Protein AF-A0A7K8X698-F1 (afdb_monomer)

InterPro domains:
  IPR052251 Glycosyl Hydrolase and Zinc Finger Regulators [PTHR15507] (1-272)
  IPR057986 Zinc finger protein Rlf/292/654, TPR repeats [PF25580] (57-271)

Solvent-accessible surface area (backbone atoms only — not comparable to full-atom values): 15260 Å² total; per-residue (Å²): 110,70,52,61,52,26,51,75,69,67,38,45,73,63,21,47,56,55,36,53,57,40,50,72,31,87,92,46,44,78,47,58,67,44,55,43,50,45,54,52,46,37,67,76,38,69,94,37,56,70,59,46,52,55,51,52,76,73,47,55,66,70,61,46,52,51,38,29,54,52,36,38,74,72,67,39,48,71,60,20,37,53,50,37,49,64,61,41,53,57,28,32,54,73,43,48,70,79,64,42,58,61,41,53,51,52,39,53,55,41,46,40,71,75,45,76,49,60,66,60,52,51,54,48,52,52,57,54,56,71,54,37,66,38,78,75,54,52,55,54,51,39,52,50,38,34,72,73,57,40,77,67,18,51,43,54,41,50,50,51,45,48,54,57,69,70,46,92,49,82,90,37,50,66,61,53,33,51,46,35,54,51,49,34,67,67,39,76,78,38,65,69,58,36,45,54,27,30,48,43,34,23,74,60,66,60,41,67,68,37,44,52,50,34,56,54,56,60,66,50,78,90,72,81,88,55,72,92,69,49,76,51,61,67,67,58,53,62,65,36,50,64,61,59,58,72,66,47,96,64,73,62,92,82,48,55,58,68,57,52,51,52,54,51,44,64,69,38,49,94,72,99

pLDDT: mean 92.18, std 7.06, range [54.97, 98.75]

Organism: NCBI:txid91767

Nearest PDB structures (foldseek):
  2vq2-assembly1_A-2  TM=3.092E-01  e=7.101E-02  Neisseria meningitidis
  8bbg-assembly1_A  TM=3.523E-01  e=1.534E-01  Homo sapiens
  1hz4-assembly1_A  TM=2.508E-01  e=8.074E-02  Escherichia coli
  8rtc-assembly1_A  TM=2.726E-01  e=5.307E-01  Bacillus phage phi3T
  8rsu-assembly1_A  TM=2.379E-01  e=4.285E-01  Bacillus phage phi3T

Radius of gyration: 24.87 Å; Cα contacts (8 Å, |Δi|>4): 266; chains: 1; bounding box: 61×30×70 Å

Sequence (272 aa):
LRARYLIACERIPEAMALIKSCINHPDISKDLYFHQALFTCLYMSPLQDQLFQEHLLRTDCKSGIEIICNTEKEGKTTLALQLCESFLVPQLQNGDMYCIWDLIFIWSKLQLKSNPSKQVFVDQCYQLLRIATNVRVIFPFMKVIKDEVGEDGLQICVEICGCALQLDLREDPSMKSLIYKTIAHFLPNDLEILRICALSIFFLERTLESYYTVEHLYKCADEEYNECASSVQNRVRFELLPILKKGLFFDPEFWNFLMIKQNCLALLGDKA

Structure (mmCIF, N/CA/C/O backbone):
data_AF-A0A7K8X698-F1
#
_entry.id   AF-A0A7K8X698-F1
#
loop_
_atom_site.group_PDB
_atom_site.id
_atom_site.type_symbol
_atom_site.label_atom_id
_atom_site.label_alt_id
_atom_site.label_comp_id
_atom_site.label_asym_id
_atom_site.label_entity_id
_atom_site.label_seq_id
_atom_site.pdbx_PDB_ins_code
_atom_site.Cartn_x
_atom_site.Cartn_y
_atom_site.Cartn_z
_atom_site.occupancy
_atom_site.B_iso_or_equiv
_atom_site.auth_seq_id
_atom_site.auth_comp_id
_atom_site.auth_asym_id
_atom_site.auth_atom_id
_atom_site.pdbx_PDB_model_num
ATOM 1 N N . LEU A 1 1 ? 13.190 -4.778 -35.403 1.00 77.75 1 LEU A N 1
ATOM 2 C CA . LEU A 1 1 ? 14.529 -5.413 -35.553 1.00 77.75 1 LEU A CA 1
ATOM 3 C C . LEU A 1 1 ? 15.675 -4.397 -35.587 1.00 77.75 1 LEU A C 1
ATOM 5 O O . LEU A 1 1 ? 16.579 -4.518 -34.772 1.00 77.75 1 LEU A O 1
ATOM 9 N N . ARG A 1 2 ? 15.646 -3.375 -36.460 1.00 92.12 2 ARG A N 1
ATOM 10 C CA . ARG A 1 2 ? 16.749 -2.399 -36.568 1.00 92.12 2 ARG A CA 1
ATOM 11 C C . ARG A 1 2 ? 16.994 -1.567 -35.299 1.00 92.12 2 ARG A C 1
ATOM 13 O O . ARG A 1 2 ? 18.148 -1.416 -34.923 1.00 92.12 2 ARG A O 1
ATOM 20 N N . ALA A 1 3 ? 15.944 -1.092 -34.622 1.00 90.62 3 ALA A N 1
ATOM 21 C CA . ALA A 1 3 ? 16.078 -0.359 -33.356 1.00 90.62 3 ALA A CA 1
ATOM 22 C C . ALA A 1 3 ? 16.772 -1.204 -32.269 1.00 90.62 3 ALA A C 1
ATOM 24 O O . ALA A 1 3 ? 17.794 -0.796 -31.734 1.00 90.62 3 ALA A O 1
ATOM 25 N N . ARG A 1 4 ? 16.287 -2.434 -32.038 1.00 90.38 4 ARG A N 1
ATOM 26 C CA . ARG A 1 4 ? 16.925 -3.463 -31.187 1.00 90.38 4 ARG A CA 1
ATOM 27 C C . ARG A 1 4 ? 18.420 -3.632 -31.480 1.00 90.38 4 ARG A C 1
ATOM 29 O O . ARG A 1 4 ? 19.219 -3.598 -30.555 1.00 90.38 4 ARG A O 1
ATOM 36 N N . TYR A 1 5 ? 18.788 -3.784 -32.755 1.00 93.00 5 TYR A N 1
ATOM 37 C CA . TYR A 1 5 ? 20.189 -3.919 -33.164 1.00 93.00 5 TYR A CA 1
ATOM 38 C C . TYR A 1 5 ? 21.020 -2.680 -32.799 1.00 93.00 5 TYR A C 1
ATOM 40 O O . TYR A 1 5 ? 22.108 -2.815 -32.258 1.00 93.00 5 TYR A O 1
ATOM 48 N N . LEU A 1 6 ? 20.508 -1.474 -33.065 1.00 94.38 6 LEU A N 1
ATOM 49 C CA . LEU A 1 6 ? 21.223 -0.232 -32.753 1.00 94.38 6 LEU A CA 1
ATOM 50 C C . LEU A 1 6 ? 21.431 -0.051 -31.243 1.00 94.38 6 LEU A C 1
ATOM 52 O O . LEU A 1 6 ? 22.523 0.335 -30.841 1.00 94.38 6 LEU A O 1
ATOM 56 N N . ILE A 1 7 ? 20.429 -0.392 -30.424 1.00 92.00 7 ILE A N 1
ATOM 57 C CA . ILE A 1 7 ? 20.547 -0.388 -28.956 1.00 92.00 7 ILE A CA 1
ATOM 58 C C . ILE A 1 7 ? 21.614 -1.388 -28.501 1.00 92.00 7 ILE A C 1
ATOM 60 O O . ILE A 1 7 ? 22.474 -1.034 -27.706 1.00 92.00 7 ILE A O 1
ATOM 64 N N . ALA A 1 8 ? 21.592 -2.616 -29.027 1.00 91.06 8 ALA A N 1
ATOM 65 C CA . ALA A 1 8 ? 22.561 -3.652 -28.664 1.00 91.06 8 ALA A CA 1
ATOM 66 C C . ALA A 1 8 ? 24.005 -3.297 -29.064 1.00 91.06 8 ALA A C 1
ATOM 68 O O . ALA A 1 8 ? 24.944 -3.736 -28.412 1.00 91.06 8 ALA A O 1
ATOM 69 N N . CYS A 1 9 ? 24.188 -2.504 -30.123 1.00 93.38 9 CYS A N 1
ATOM 70 C CA . CYS A 1 9 ? 25.490 -1.970 -30.528 1.00 93.38 9 CYS A CA 1
ATOM 71 C C . CYS A 1 9 ? 25.848 -0.635 -29.849 1.00 93.38 9 CYS A C 1
ATOM 73 O O . CYS A 1 9 ? 26.781 0.019 -30.308 1.00 93.38 9 CYS A O 1
ATOM 75 N N . GLU A 1 10 ? 25.078 -0.187 -28.851 1.00 91.31 10 GLU A N 1
ATOM 76 C CA . GLU A 1 10 ? 25.266 1.088 -28.135 1.00 91.31 10 GLU A CA 1
ATOM 77 C C . GLU A 1 10 ? 25.292 2.332 -29.046 1.00 91.31 10 GLU A C 1
ATOM 79 O O . GLU A 1 10 ? 25.768 3.408 -28.687 1.00 91.31 10 GLU A O 1
ATOM 84 N N . ARG A 1 11 ? 24.693 2.224 -30.237 1.00 93.44 11 ARG A N 1
ATOM 85 C CA . ARG A 1 11 ? 24.492 3.330 -31.183 1.00 93.44 11 ARG A CA 1
ATOM 86 C C . ARG A 1 11 ? 23.254 4.133 -30.788 1.00 93.44 11 ARG A C 1
ATOM 88 O O . ARG A 1 11 ? 22.255 4.170 -31.511 1.00 93.44 11 ARG A O 1
ATOM 95 N N . ILE A 1 12 ? 23.292 4.699 -29.577 1.00 92.38 12 ILE A N 1
ATOM 96 C CA . ILE A 1 12 ? 22.141 5.334 -28.918 1.00 92.38 12 ILE A CA 1
ATOM 97 C C . ILE A 1 12 ? 21.583 6.517 -29.725 1.00 92.38 12 ILE A C 1
ATOM 99 O O . ILE A 1 12 ? 20.367 6.543 -29.924 1.00 92.38 12 ILE A O 1
ATOM 103 N N . PRO A 1 13 ? 22.392 7.447 -30.273 1.00 91.81 13 PRO A N 1
ATOM 104 C CA . PRO A 1 13 ? 21.858 8.551 -31.070 1.00 91.81 13 PRO A CA 1
ATOM 105 C C . PRO A 1 13 ? 21.079 8.074 -32.304 1.00 91.81 13 PRO A C 1
ATOM 107 O O . PRO A 1 13 ? 19.977 8.562 -32.568 1.00 91.81 13 PRO A O 1
ATOM 110 N N . GLU A 1 14 ? 21.598 7.081 -33.037 1.00 93.81 14 GLU A N 1
ATOM 111 C CA . GLU A 1 14 ? 20.911 6.536 -34.211 1.00 93.81 14 GLU A CA 1
ATOM 112 C C . GLU A 1 14 ? 19.677 5.712 -33.834 1.00 93.81 14 GLU A C 1
ATOM 114 O O . GLU A 1 14 ? 18.656 5.786 -34.522 1.00 93.81 14 GLU A O 1
ATOM 119 N N . ALA A 1 15 ? 19.746 4.947 -32.738 1.00 95.00 15 ALA A N 1
ATOM 120 C CA . ALA A 1 15 ? 18.599 4.221 -32.203 1.00 95.00 15 ALA A CA 1
ATOM 121 C C . ALA A 1 15 ? 17.462 5.190 -31.857 1.00 95.00 15 ALA A C 1
ATOM 123 O O . ALA A 1 15 ? 16.334 5.006 -32.312 1.00 95.00 15 ALA A O 1
ATOM 124 N N . MET A 1 16 ? 17.771 6.255 -31.115 1.00 92.75 16 MET A N 1
ATOM 125 C CA . MET A 1 16 ? 16.803 7.269 -30.711 1.00 92.75 16 MET A CA 1
ATOM 126 C C . MET A 1 16 ? 16.173 7.989 -31.899 1.00 92.75 16 MET A C 1
ATOM 128 O O . MET A 1 16 ? 14.959 8.181 -31.905 1.00 92.75 16 MET A O 1
ATOM 132 N N . ALA A 1 17 ? 16.963 8.376 -32.905 1.00 93.44 17 ALA A N 1
ATOM 133 C CA . ALA A 1 17 ? 16.440 9.028 -34.104 1.00 93.44 17 ALA A CA 1
ATOM 134 C C . ALA A 1 17 ? 15.422 8.133 -34.832 1.00 93.44 17 ALA A C 1
ATOM 136 O O . ALA A 1 17 ? 14.323 8.580 -35.167 1.00 93.44 17 ALA A O 1
ATOM 137 N N . LEU A 1 18 ? 15.751 6.846 -35.001 1.00 94.50 18 LEU A N 1
ATOM 138 C CA . LEU A 1 18 ? 14.853 5.867 -35.613 1.00 94.50 18 LEU A CA 1
ATOM 139 C C . LEU A 1 18 ? 13.581 5.653 -34.779 1.00 94.50 18 LEU A C 1
ATOM 141 O O . LEU A 1 18 ? 12.479 5.660 -35.324 1.00 94.50 18 LEU A O 1
ATOM 145 N N . ILE A 1 19 ? 13.723 5.475 -33.463 1.00 95.00 19 ILE A N 1
ATOM 146 C CA . ILE A 1 19 ? 12.599 5.237 -32.549 1.00 95.00 19 ILE A CA 1
ATOM 147 C C . ILE A 1 19 ? 11.650 6.440 -32.528 1.00 95.00 19 ILE A C 1
ATOM 149 O O . ILE A 1 19 ? 10.443 6.256 -32.669 1.00 95.00 19 ILE A O 1
ATOM 153 N N . LYS A 1 20 ? 12.174 7.672 -32.444 1.00 92.56 20 LYS A N 1
ATOM 154 C CA . LYS A 1 20 ? 11.365 8.903 -32.495 1.00 92.56 20 LYS A CA 1
ATOM 155 C C . LYS A 1 20 ? 10.570 9.004 -33.798 1.00 92.56 20 LYS A C 1
ATOM 157 O O . LYS A 1 20 ? 9.397 9.363 -33.768 1.00 92.56 20 LYS A O 1
ATOM 162 N N . SER A 1 21 ? 11.169 8.629 -34.930 1.00 92.56 21 SER A N 1
ATOM 163 C CA . SER A 1 21 ? 10.450 8.571 -36.208 1.00 92.56 21 SER A CA 1
ATOM 164 C C . SER A 1 21 ? 9.306 7.550 -36.199 1.00 92.56 21 SER A C 1
ATOM 166 O O . SER A 1 21 ? 8.288 7.799 -36.835 1.00 92.56 21 SER A O 1
ATOM 168 N N . CYS A 1 22 ? 9.456 6.422 -35.497 1.00 92.75 22 CYS A N 1
ATOM 169 C CA . CYS A 1 22 ? 8.409 5.399 -35.382 1.00 92.75 22 CYS A CA 1
ATOM 170 C C . CYS A 1 22 ? 7.265 5.856 -34.464 1.00 92.75 22 CYS A C 1
ATOM 172 O O . CYS A 1 22 ? 6.103 5.703 -34.823 1.00 92.75 22 CYS A O 1
ATOM 174 N N . ILE A 1 23 ? 7.586 6.474 -33.322 1.00 91.88 23 ILE A N 1
ATOM 175 C CA . ILE A 1 23 ? 6.589 7.006 -32.376 1.00 91.88 23 ILE A CA 1
ATOM 176 C C . ILE A 1 23 ? 5.755 8.124 -33.018 1.00 91.88 23 ILE A C 1
ATOM 178 O O . ILE A 1 23 ? 4.562 8.227 -32.762 1.00 91.88 23 ILE A O 1
ATOM 182 N N . ASN A 1 24 ? 6.352 8.935 -33.895 1.00 89.88 24 ASN A N 1
ATOM 183 C CA . ASN A 1 24 ? 5.637 10.001 -34.604 1.00 89.88 24 ASN A CA 1
ATOM 184 C C . ASN A 1 24 ? 4.820 9.503 -35.812 1.00 89.88 24 ASN A C 1
ATOM 186 O O . ASN A 1 24 ? 4.110 10.294 -36.432 1.00 89.88 24 ASN A O 1
ATOM 190 N N . HIS A 1 25 ? 4.920 8.222 -36.179 1.00 91.81 25 HIS A N 1
ATOM 191 C CA . HIS A 1 25 ? 4.169 7.668 -37.302 1.00 91.81 25 HIS A CA 1
ATOM 192 C C . HIS A 1 25 ? 2.746 7.279 -36.859 1.00 91.81 25 HIS A C 1
ATOM 194 O O . HIS A 1 25 ? 2.614 6.507 -35.906 1.00 91.81 25 HIS A O 1
ATOM 200 N N . PRO A 1 26 ? 1.676 7.712 -37.555 1.00 87.38 26 PRO A N 1
ATOM 201 C CA . PRO A 1 26 ? 0.289 7.497 -37.124 1.00 87.38 26 PRO A CA 1
ATOM 202 C C . PRO A 1 26 ? -0.043 6.038 -36.782 1.00 87.38 26 PRO A C 1
ATOM 204 O O . PRO A 1 26 ? -0.596 5.766 -35.718 1.00 87.38 26 PRO A O 1
ATOM 207 N N . ASP A 1 27 ? 0.381 5.099 -37.630 1.00 86.12 27 ASP A N 1
ATOM 208 C CA . ASP A 1 27 ? 0.041 3.676 -37.484 1.00 86.12 27 ASP A CA 1
ATOM 209 C C . ASP A 1 27 ? 0.919 2.911 -36.482 1.00 86.12 27 ASP A C 1
ATOM 211 O O . ASP A 1 27 ? 0.540 1.837 -36.023 1.00 86.12 27 ASP A O 1
ATOM 215 N N . ILE A 1 28 ? 2.099 3.444 -36.147 1.00 85.75 28 ILE A N 1
ATOM 216 C CA . ILE A 1 28 ? 3.111 2.759 -35.320 1.00 85.75 28 ILE A CA 1
ATOM 217 C C . ILE A 1 28 ? 3.193 3.384 -33.922 1.00 85.75 28 ILE A C 1
ATOM 219 O O . ILE A 1 28 ? 3.612 2.725 -32.976 1.00 85.75 28 ILE A O 1
ATOM 223 N N . SER A 1 29 ? 2.722 4.623 -33.767 1.00 85.25 29 SER A N 1
ATOM 224 C CA . SER A 1 29 ? 2.720 5.392 -32.516 1.00 85.25 29 SER A CA 1
ATOM 225 C C . SER A 1 29 ? 2.105 4.669 -31.315 1.00 85.25 29 SER A C 1
ATOM 227 O O . SER A 1 29 ? 2.426 4.993 -30.182 1.00 85.25 29 SER A O 1
ATOM 229 N N . LYS A 1 30 ? 1.224 3.691 -31.546 1.00 85.44 30 LYS A N 1
ATOM 230 C CA . LYS A 1 30 ? 0.566 2.914 -30.486 1.00 85.44 30 LYS A CA 1
ATOM 231 C C . LYS A 1 30 ? 1.359 1.687 -30.036 1.00 85.44 30 LYS A C 1
ATOM 233 O O . LYS A 1 30 ? 0.980 1.054 -29.056 1.00 85.44 30 LYS A O 1
ATOM 238 N N . ASP A 1 31 ? 2.418 1.316 -30.751 1.00 91.44 31 ASP A N 1
ATOM 239 C CA . ASP A 1 31 ? 3.234 0.157 -30.406 1.00 91.44 31 ASP A CA 1
ATOM 240 C C . ASP A 1 31 ? 4.176 0.496 -29.240 1.00 91.44 31 ASP A C 1
ATOM 242 O O . ASP A 1 31 ? 5.175 1.214 -29.378 1.00 91.44 31 ASP A O 1
ATOM 246 N N . LEU A 1 32 ? 3.852 -0.065 -28.072 1.00 92.62 32 LEU A N 1
ATOM 247 C CA . LEU A 1 32 ? 4.570 0.142 -26.814 1.00 92.62 32 LEU A CA 1
ATOM 248 C C . LEU A 1 32 ? 6.039 -0.271 -26.878 1.00 92.62 32 LEU A C 1
ATOM 250 O O . LEU A 1 32 ? 6.846 0.249 -26.106 1.00 92.62 32 LEU A O 1
ATOM 254 N N . TYR A 1 33 ? 6.419 -1.145 -27.814 1.00 93.25 33 TYR A N 1
ATOM 255 C CA . TYR A 1 33 ? 7.816 -1.514 -27.998 1.00 93.25 33 TYR A CA 1
ATOM 256 C C . TYR A 1 33 ? 8.695 -0.285 -28.271 1.00 93.25 33 TYR A C 1
ATOM 258 O O . TYR A 1 33 ? 9.795 -0.185 -27.725 1.00 93.25 33 TYR A O 1
ATOM 266 N N . PHE A 1 34 ? 8.232 0.669 -29.087 1.00 93.75 34 PHE A N 1
ATOM 267 C CA . PHE A 1 34 ? 9.026 1.859 -29.401 1.00 93.75 34 PHE A CA 1
ATOM 268 C C . PHE A 1 34 ? 9.121 2.817 -28.213 1.00 93.75 34 PHE A C 1
ATOM 270 O O . PHE A 1 34 ? 10.186 3.392 -27.990 1.00 93.75 34 PHE A O 1
ATOM 277 N N . HIS A 1 35 ? 8.066 2.925 -27.406 1.00 94.75 35 HIS A N 1
ATOM 278 C CA . HIS A 1 35 ? 8.081 3.694 -26.160 1.00 94.75 35 HIS A CA 1
ATOM 279 C C . HIS A 1 35 ? 9.054 3.093 -25.136 1.00 94.75 35 HIS A C 1
ATOM 281 O O . HIS A 1 35 ? 9.943 3.781 -24.637 1.00 94.75 35 HIS A O 1
ATOM 287 N N . GLN A 1 36 ? 8.976 1.780 -24.898 1.00 95.31 36 GLN A N 1
ATOM 288 C CA . GLN A 1 36 ? 9.919 1.055 -24.040 1.00 95.31 36 GLN A CA 1
ATOM 289 C C . GLN A 1 36 ? 11.370 1.198 -24.530 1.00 95.31 36 GLN A C 1
ATOM 291 O O . GLN A 1 36 ? 12.295 1.410 -23.740 1.00 95.31 36 GLN A O 1
ATOM 296 N N . ALA A 1 37 ? 11.585 1.098 -25.845 1.00 94.44 37 ALA A N 1
ATOM 297 C CA . ALA A 1 37 ? 12.900 1.275 -26.447 1.00 94.44 37 ALA A CA 1
ATOM 298 C C . ALA A 1 37 ? 13.425 2.708 -26.255 1.00 94.44 37 ALA A C 1
ATOM 300 O O . ALA A 1 37 ? 14.609 2.878 -25.967 1.00 94.44 37 ALA A O 1
ATOM 301 N N . LEU A 1 38 ? 12.560 3.726 -26.352 1.00 94.44 38 LEU A N 1
ATOM 302 C CA . LEU A 1 38 ? 12.941 5.113 -26.095 1.00 94.44 38 LEU A CA 1
ATOM 303 C C . LEU A 1 38 ? 13.341 5.325 -24.631 1.00 94.44 38 LEU A C 1
ATOM 305 O O . LEU A 1 38 ? 14.401 5.900 -24.388 1.00 94.44 38 LEU A O 1
ATOM 309 N N . PHE A 1 39 ? 12.567 4.811 -23.669 1.00 95.25 39 PHE A N 1
ATOM 310 C CA . PHE A 1 39 ? 12.944 4.847 -22.250 1.00 95.25 39 PHE A CA 1
ATOM 311 C C . PHE A 1 39 ? 14.285 4.154 -21.990 1.00 95.25 39 PHE A C 1
ATOM 313 O O . PHE A 1 39 ? 15.123 4.691 -21.269 1.00 95.25 39 PHE A O 1
ATOM 320 N N . THR A 1 40 ? 14.531 3.008 -22.633 1.00 93.69 40 THR A N 1
ATOM 321 C CA . THR A 1 40 ? 15.823 2.308 -22.544 1.00 93.69 40 THR A CA 1
ATOM 322 C C . THR A 1 40 ? 16.969 3.186 -23.056 1.00 93.69 40 THR A C 1
ATOM 324 O O . THR A 1 40 ? 17.995 3.306 -22.391 1.00 93.69 40 THR A O 1
ATOM 327 N N . CYS A 1 41 ? 16.808 3.828 -24.218 1.00 93.31 41 CYS A N 1
ATOM 328 C CA . CYS A 1 41 ? 17.828 4.722 -24.769 1.00 93.31 41 CYS A CA 1
ATOM 329 C C . CYS A 1 41 ? 18.081 5.951 -23.889 1.00 93.31 41 CYS A C 1
ATOM 331 O O . CYS A 1 41 ? 19.231 6.345 -23.716 1.00 93.31 41 CYS A O 1
ATOM 333 N N . LEU A 1 42 ? 17.022 6.554 -23.343 1.00 92.19 42 LEU A N 1
ATOM 334 C CA . LEU A 1 42 ? 17.122 7.725 -22.470 1.00 92.19 42 LEU A CA 1
ATOM 335 C C . LEU A 1 42 ? 17.841 7.384 -21.162 1.00 92.19 42 LEU A C 1
ATOM 337 O O . LEU A 1 42 ? 18.712 8.136 -20.741 1.00 92.19 42 LEU A O 1
ATOM 341 N N . TYR A 1 43 ? 17.567 6.212 -20.585 1.00 89.12 43 TYR A N 1
ATOM 342 C CA . TYR A 1 43 ? 18.289 5.712 -19.414 1.00 89.12 43 TYR A CA 1
ATOM 343 C C . TYR A 1 43 ? 19.789 5.509 -19.677 1.00 89.12 43 TYR A C 1
ATOM 345 O O . TYR A 1 43 ? 20.621 5.837 -18.837 1.00 89.12 43 TYR A O 1
ATOM 353 N N . MET A 1 44 ? 20.153 5.017 -20.865 1.00 87.12 44 MET A N 1
ATOM 354 C CA . MET A 1 44 ? 21.556 4.856 -21.274 1.00 87.12 44 MET A CA 1
ATOM 355 C C . MET A 1 44 ? 22.261 6.189 -21.590 1.00 87.12 44 MET A C 1
ATOM 357 O O . MET A 1 44 ? 23.478 6.212 -21.749 1.00 87.12 44 MET A O 1
ATOM 361 N N . SER A 1 45 ? 21.521 7.299 -21.691 1.00 84.06 45 SER A N 1
ATOM 362 C CA . SER A 1 45 ? 22.043 8.628 -22.025 1.00 84.06 45 SER A CA 1
ATOM 363 C C . SER A 1 45 ? 21.556 9.683 -21.012 1.00 84.06 45 SER A C 1
ATOM 365 O O . SER A 1 45 ? 20.785 10.572 -21.389 1.00 84.06 45 SER A O 1
ATOM 367 N N . PRO A 1 46 ? 22.044 9.654 -19.755 1.00 68.81 46 PRO A N 1
ATOM 368 C CA . PRO A 1 46 ? 21.545 10.482 -18.645 1.00 68.81 46 PRO A CA 1
ATOM 369 C C . PRO A 1 46 ? 21.655 12.003 -18.859 1.00 68.81 46 PRO A C 1
ATOM 371 O O . PRO A 1 46 ? 21.001 12.779 -18.180 1.00 68.81 46 PRO A O 1
ATOM 374 N N . LEU A 1 47 ? 22.398 12.471 -19.867 1.00 75.31 47 LEU A N 1
ATOM 375 C CA . LEU A 1 47 ? 22.380 13.882 -20.285 1.00 75.31 47 LEU A CA 1
ATOM 376 C C . LEU A 1 47 ? 21.019 14.342 -20.860 1.00 75.31 47 LEU A C 1
ATOM 378 O O . LEU A 1 47 ? 20.876 15.503 -21.239 1.00 75.31 47 LEU A O 1
ATOM 382 N N . GLN A 1 48 ? 20.031 13.446 -20.969 1.00 77.81 48 GLN A N 1
ATOM 383 C CA . GLN A 1 48 ? 18.714 13.694 -21.562 1.00 77.81 48 GLN A CA 1
ATOM 384 C C . GLN A 1 48 ? 17.551 13.588 -20.560 1.00 77.81 48 GLN A C 1
ATOM 386 O O . GLN A 1 48 ? 16.428 13.271 -20.959 1.00 77.81 48 GLN A O 1
ATOM 391 N N . ASP A 1 49 ? 17.779 13.903 -19.282 1.00 80.94 49 ASP A N 1
ATOM 392 C CA . ASP A 1 49 ? 16.745 13.854 -18.234 1.00 80.94 49 ASP A CA 1
ATOM 393 C C . ASP A 1 49 ? 15.472 14.637 -18.596 1.00 80.94 49 ASP A C 1
ATOM 395 O O . ASP A 1 49 ? 14.357 14.165 -18.371 1.00 80.94 49 ASP A O 1
ATOM 399 N N . GLN A 1 50 ? 15.604 15.799 -19.246 1.00 87.00 50 GLN A N 1
ATOM 400 C CA . GLN A 1 50 ? 14.446 16.584 -19.689 1.00 87.00 50 GLN A CA 1
ATOM 401 C C . GLN A 1 50 ? 13.580 15.829 -20.712 1.00 87.00 50 GLN A C 1
ATOM 403 O O . GLN A 1 50 ? 12.353 15.873 -20.637 1.00 87.00 50 GLN A O 1
ATOM 408 N N . LEU A 1 51 ? 14.204 15.111 -21.652 1.00 89.69 51 LEU A N 1
ATOM 409 C CA . LEU A 1 51 ? 13.488 14.323 -22.659 1.00 89.69 51 LEU A CA 1
ATOM 410 C C . LEU A 1 51 ? 12.837 13.081 -22.045 1.00 89.69 51 LEU A C 1
ATOM 412 O O . LEU A 1 51 ? 11.771 12.667 -22.498 1.00 89.69 51 LEU A O 1
ATOM 416 N N . PHE A 1 52 ? 13.454 12.504 -21.009 1.00 91.56 52 PHE A N 1
ATOM 417 C CA . PHE A 1 52 ? 12.849 11.435 -20.218 1.00 91.56 52 PHE A CA 1
ATOM 418 C C . PHE A 1 52 ? 11.557 11.905 -19.557 1.00 91.56 52 PHE A C 1
ATOM 420 O O . PHE A 1 52 ? 10.520 11.271 -19.744 1.00 91.56 52 PHE A O 1
ATOM 427 N N . GLN A 1 53 ? 11.591 13.050 -18.875 1.00 90.56 53 GLN A N 1
ATOM 428 C CA . GLN A 1 53 ? 10.403 13.618 -18.237 1.00 90.56 53 GLN A CA 1
ATOM 429 C C . GLN A 1 53 ? 9.321 14.003 -19.259 1.00 90.56 53 GLN A C 1
ATOM 431 O O . GLN A 1 53 ? 8.146 13.709 -19.053 1.00 90.56 53 GLN A O 1
ATOM 436 N N . GLU A 1 54 ? 9.690 14.590 -20.403 1.00 91.50 54 GLU A N 1
ATOM 437 C CA . GLU A 1 54 ? 8.728 14.903 -21.471 1.00 91.50 54 GLU A CA 1
ATOM 438 C C . GLU A 1 54 ? 8.044 13.639 -22.017 1.00 91.50 54 GLU A C 1
ATOM 440 O O . GLU A 1 54 ? 6.831 13.630 -22.244 1.00 91.50 54 GLU A O 1
ATOM 445 N N . HIS A 1 55 ? 8.804 12.560 -22.227 1.00 93.31 55 HIS A N 1
ATOM 446 C CA . HIS A 1 55 ? 8.244 11.305 -22.720 1.00 93.31 55 HIS A CA 1
ATOM 447 C C . HIS A 1 55 ? 7.359 10.612 -21.680 1.00 93.31 55 HIS A C 1
ATOM 449 O O . HIS A 1 55 ? 6.301 10.083 -22.030 1.00 93.31 55 HIS A O 1
ATOM 455 N N . LEU A 1 56 ? 7.762 10.663 -20.409 1.00 93.69 56 LEU A N 1
ATOM 456 C CA . LEU A 1 56 ? 6.989 10.169 -19.275 1.00 93.69 56 LEU A CA 1
ATOM 457 C C . LEU A 1 56 ? 5.612 10.841 -19.212 1.00 93.69 56 LEU A C 1
ATOM 459 O O . LEU A 1 56 ? 4.602 10.148 -19.206 1.00 93.69 56 LEU A O 1
ATOM 463 N N . LEU A 1 57 ? 5.563 12.177 -19.279 1.00 91.50 57 LEU A N 1
ATOM 464 C CA . LEU A 1 57 ? 4.317 12.954 -19.231 1.00 91.50 57 LEU A CA 1
ATOM 465 C C . LEU A 1 57 ? 3.363 12.669 -20.402 1.00 91.50 57 LEU A C 1
ATOM 467 O O . LEU A 1 57 ? 2.154 12.838 -20.268 1.00 91.50 57 LEU A O 1
ATOM 471 N N . ARG A 1 58 ? 3.891 12.260 -21.561 1.00 91.50 58 ARG A N 1
ATOM 472 C CA . ARG A 1 58 ? 3.083 11.887 -22.737 1.00 91.50 58 ARG A CA 1
ATOM 473 C C . ARG A 1 58 ? 2.604 10.439 -22.714 1.00 91.50 58 ARG A C 1
ATOM 475 O O . ARG A 1 58 ? 1.749 10.080 -23.521 1.00 91.50 58 ARG A O 1
ATOM 482 N N . THR A 1 59 ? 3.175 9.604 -21.853 1.00 93.75 59 THR A N 1
ATOM 483 C CA . THR A 1 59 ? 2.851 8.181 -21.781 1.00 93.75 59 THR A CA 1
ATOM 484 C C . THR A 1 59 ? 1.744 7.975 -20.754 1.00 93.75 59 THR A C 1
ATOM 486 O O . THR A 1 59 ? 1.925 8.272 -19.578 1.00 93.75 59 THR A O 1
ATOM 489 N N . ASP A 1 60 ? 0.593 7.451 -21.185 1.00 94.06 60 ASP A N 1
ATOM 490 C CA . ASP A 1 60 ? -0.487 7.092 -20.257 1.00 94.06 60 ASP A CA 1
ATOM 491 C C . ASP A 1 60 ? -0.007 6.050 -19.236 1.00 94.06 60 ASP A C 1
ATOM 493 O O . ASP A 1 60 ? 0.755 5.137 -19.564 1.00 94.06 60 ASP A O 1
ATOM 497 N N . CYS A 1 61 ? -0.492 6.147 -17.998 1.00 94.88 61 CYS A N 1
ATOM 498 C CA . CYS A 1 61 ? -0.002 5.302 -16.918 1.00 94.88 61 CYS A CA 1
ATOM 499 C C . CYS A 1 61 ? -0.246 3.799 -17.144 1.00 94.88 61 CYS A C 1
ATOM 501 O O . CYS A 1 61 ? 0.586 2.995 -16.726 1.00 94.88 61 CYS A O 1
ATOM 503 N N . LYS A 1 62 ? -1.334 3.378 -17.809 1.00 96.31 62 LYS A N 1
ATOM 504 C CA . LYS A 1 62 ? -1.542 1.945 -18.109 1.00 96.31 62 LYS A CA 1
ATOM 505 C C . LYS A 1 62 ? -0.509 1.435 -19.104 1.00 96.31 62 LYS A C 1
ATOM 507 O O . LYS A 1 62 ? 0.026 0.343 -18.931 1.00 96.31 62 LYS A O 1
ATOM 512 N N . SER A 1 63 ? -0.193 2.256 -20.104 1.00 96.25 63 SER A N 1
ATOM 513 C CA . SER A 1 63 ? 0.902 1.975 -21.040 1.00 96.25 63 SER A CA 1
ATOM 514 C C . SER A 1 63 ? 2.243 1.931 -20.302 1.00 96.25 63 SER A C 1
ATOM 516 O O . SER A 1 63 ? 3.050 1.037 -20.542 1.00 96.25 63 SER A O 1
ATOM 518 N N . GLY A 1 64 ? 2.453 2.846 -19.348 1.00 97.06 64 GLY A N 1
ATOM 519 C CA . GLY A 1 64 ? 3.604 2.858 -18.446 1.0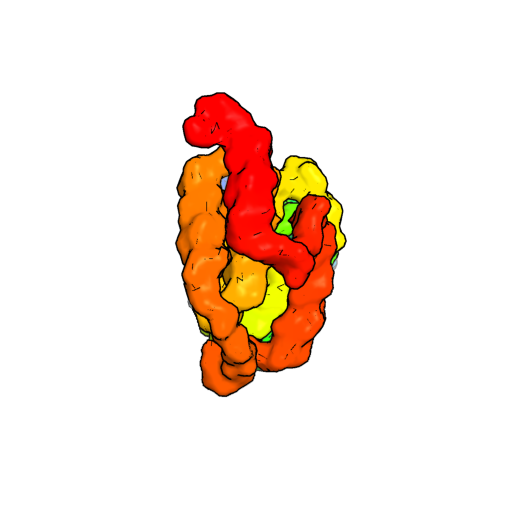0 97.06 64 GLY A CA 1
ATOM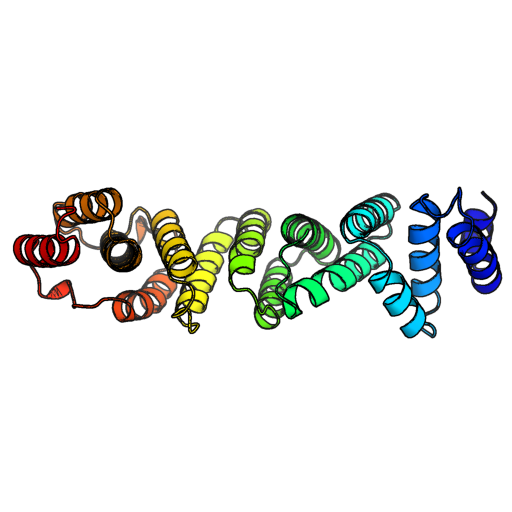 520 C C . GLY A 1 64 ? 3.757 1.557 -17.656 1.00 97.06 64 GLY A C 1
ATOM 521 O O . GLY A 1 64 ? 4.839 0.977 -17.657 1.00 97.06 64 GLY A O 1
ATOM 522 N N . ILE A 1 65 ? 2.677 1.045 -17.056 1.00 98.06 65 ILE A N 1
ATOM 523 C CA . ILE A 1 65 ? 2.664 -0.244 -16.343 1.00 98.06 65 ILE A CA 1
ATOM 524 C C . ILE A 1 65 ? 3.101 -1.389 -17.257 1.00 98.06 65 ILE A C 1
ATOM 526 O O . ILE A 1 65 ? 3.979 -2.170 -16.889 1.00 98.06 65 ILE A O 1
ATOM 530 N N . GLU A 1 66 ? 2.539 -1.481 -18.463 1.00 97.94 66 GLU A N 1
ATOM 531 C CA . GLU A 1 66 ? 2.913 -2.537 -19.404 1.00 97.94 66 GLU A CA 1
ATOM 532 C C . GLU A 1 66 ? 4.390 -2.428 -19.820 1.00 97.94 66 GLU A C 1
ATOM 534 O O . GLU A 1 66 ? 5.104 -3.434 -19.844 1.00 97.94 66 GLU A O 1
ATOM 539 N N . ILE A 1 67 ? 4.880 -1.208 -20.063 1.00 98.06 67 ILE A N 1
ATOM 540 C CA . ILE A 1 67 ? 6.293 -0.933 -20.351 1.00 98.06 67 ILE A CA 1
ATOM 541 C C . ILE A 1 67 ? 7.190 -1.362 -19.182 1.00 98.06 67 ILE A C 1
ATOM 543 O O . ILE A 1 67 ? 8.214 -2.007 -19.421 1.00 98.06 67 ILE A O 1
ATOM 547 N N . ILE A 1 68 ? 6.826 -1.052 -17.933 1.00 98.44 68 ILE A N 1
ATOM 548 C CA . ILE A 1 68 ? 7.571 -1.464 -16.732 1.00 98.44 68 ILE A CA 1
ATOM 549 C C . ILE A 1 68 ? 7.628 -2.993 -16.654 1.00 98.44 68 ILE A C 1
ATOM 551 O O . ILE A 1 68 ? 8.714 -3.566 -16.547 1.00 98.44 68 ILE A O 1
ATOM 555 N N . CYS A 1 69 ? 6.482 -3.669 -16.774 1.00 97.88 69 CYS A N 1
ATOM 556 C CA . CYS A 1 69 ? 6.413 -5.128 -16.727 1.00 97.88 69 CYS A CA 1
ATOM 557 C C . CYS A 1 69 ? 7.222 -5.786 -17.852 1.00 97.88 69 CYS A C 1
ATOM 559 O O . CYS A 1 69 ? 7.898 -6.787 -17.619 1.00 97.88 69 CYS A O 1
ATOM 561 N N . ASN A 1 70 ? 7.176 -5.247 -19.072 1.00 97.44 70 ASN A N 1
ATOM 562 C CA . ASN A 1 70 ? 7.947 -5.772 -20.200 1.00 97.44 70 ASN A CA 1
ATOM 563 C C . ASN A 1 70 ? 9.451 -5.532 -20.024 1.00 97.44 70 ASN A C 1
ATOM 565 O O . ASN A 1 70 ? 10.248 -6.432 -20.283 1.00 97.44 70 ASN A O 1
ATOM 569 N N . THR A 1 71 ? 9.837 -4.367 -19.503 1.00 97.19 71 THR A N 1
ATOM 570 C CA . THR A 1 71 ? 11.230 -4.048 -19.157 1.00 97.19 71 THR A CA 1
ATOM 571 C C . THR A 1 71 ? 11.775 -5.016 -18.108 1.00 97.19 71 THR A C 1
ATOM 573 O O . THR A 1 71 ? 12.898 -5.506 -18.231 1.00 97.19 71 THR A O 1
ATOM 576 N N . GLU A 1 72 ? 10.964 -5.352 -17.108 1.00 96.69 72 GLU A N 1
ATOM 577 C CA . GLU A 1 72 ? 11.337 -6.322 -16.084 1.00 96.69 72 GLU A CA 1
ATOM 578 C C . GLU A 1 72 ? 11.439 -7.754 -16.634 1.00 96.69 72 GLU A C 1
ATOM 580 O O . GLU A 1 72 ? 12.376 -8.480 -16.298 1.00 96.69 72 GLU A O 1
ATOM 585 N N . LYS A 1 73 ? 10.541 -8.163 -17.543 1.00 96.25 73 LYS A N 1
ATOM 586 C CA . LYS A 1 73 ? 10.634 -9.462 -18.243 1.00 96.25 73 LYS A CA 1
ATOM 587 C C . LYS A 1 73 ? 11.911 -9.594 -19.079 1.00 96.25 73 LYS A C 1
ATOM 589 O O . LYS A 1 73 ? 12.407 -10.703 -19.251 1.00 96.25 73 LYS A O 1
ATOM 594 N N . GLU A 1 74 ? 12.459 -8.485 -19.578 1.00 94.62 74 GLU A N 1
ATOM 595 C CA . GLU A 1 74 ? 13.767 -8.446 -20.250 1.00 94.62 74 GLU A CA 1
ATOM 596 C C . GLU A 1 74 ? 14.959 -8.544 -19.274 1.00 94.62 74 GLU A C 1
ATOM 598 O O . GLU A 1 74 ? 16.109 -8.510 -19.710 1.00 94.62 74 GLU A O 1
ATOM 603 N N . GLY A 1 75 ? 14.713 -8.654 -17.964 1.00 93.88 75 GLY A N 1
ATOM 604 C CA . GLY A 1 75 ? 15.745 -8.747 -16.930 1.00 93.88 75 GLY A CA 1
ATOM 605 C C . GLY A 1 75 ? 16.362 -7.404 -16.531 1.00 93.88 75 GLY A C 1
ATOM 606 O O . GLY A 1 75 ? 17.333 -7.378 -15.777 1.00 93.88 75 GLY A O 1
ATOM 607 N N . LYS A 1 76 ? 15.819 -6.276 -17.010 1.00 94.69 76 LYS A N 1
ATOM 608 C CA . LYS A 1 76 ? 16.325 -4.923 -16.722 1.00 94.69 76 LYS A CA 1
ATOM 609 C C . LYS A 1 76 ? 15.690 -4.347 -15.452 1.00 94.69 76 LYS A C 1
ATOM 611 O O . LYS A 1 76 ? 15.057 -3.292 -15.488 1.00 94.69 76 LYS A O 1
ATOM 616 N N . THR A 1 77 ? 15.876 -5.028 -14.324 1.00 96.00 77 THR A N 1
ATOM 617 C CA . THR A 1 77 ? 15.189 -4.715 -13.057 1.00 96.00 77 THR A CA 1
ATOM 618 C C . THR A 1 77 ? 15.452 -3.299 -12.554 1.00 96.00 77 THR A C 1
ATOM 620 O O . THR A 1 77 ? 14.512 -2.613 -12.166 1.00 96.00 77 THR A O 1
ATOM 623 N N . THR A 1 78 ? 16.691 -2.807 -12.630 1.00 95.44 78 THR A N 1
ATOM 624 C CA . THR A 1 78 ? 17.029 -1.436 -12.206 1.00 95.44 78 THR A CA 1
ATOM 625 C C . THR A 1 78 ? 16.288 -0.375 -13.023 1.00 95.44 78 THR A C 1
ATOM 627 O O . THR A 1 78 ? 15.753 0.574 -12.456 1.00 95.44 78 THR A O 1
ATOM 630 N N . LEU A 1 79 ? 16.198 -0.554 -14.345 1.00 95.75 79 LEU A N 1
ATOM 631 C CA . LEU A 1 79 ? 15.447 0.356 -15.213 1.00 95.75 79 LEU A CA 1
ATOM 632 C C . LEU A 1 79 ? 13.942 0.262 -14.945 1.00 95.75 79 LEU A C 1
ATOM 634 O O . LEU A 1 79 ? 13.272 1.288 -14.874 1.00 95.75 79 LEU A O 1
ATOM 638 N N . ALA A 1 80 ? 13.407 -0.951 -14.783 1.00 98.31 80 ALA A N 1
ATOM 639 C CA . ALA A 1 80 ? 11.996 -1.145 -14.467 1.00 98.31 80 ALA A CA 1
ATOM 640 C C . ALA A 1 80 ? 11.617 -0.456 -13.148 1.00 98.31 80 ALA A C 1
ATOM 642 O O . ALA A 1 80 ? 10.592 0.219 -13.092 1.00 98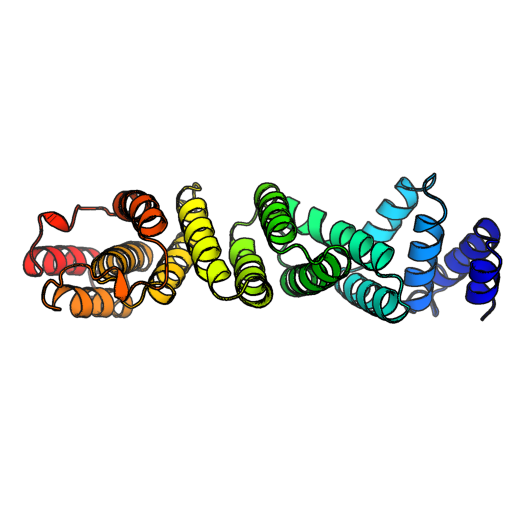.31 80 ALA A O 1
ATOM 643 N N . LEU A 1 81 ? 12.461 -0.572 -12.118 1.00 98.19 81 LEU A N 1
ATOM 644 C CA . LEU A 1 81 ? 12.261 0.090 -10.830 1.00 98.19 81 LEU A CA 1
ATOM 645 C C . LEU A 1 81 ? 12.272 1.616 -10.978 1.00 98.19 81 LEU A C 1
ATOM 647 O O . LEU A 1 81 ? 11.318 2.264 -10.557 1.00 98.19 81 LEU A O 1
ATOM 651 N N . GLN A 1 82 ? 13.278 2.182 -11.652 1.00 96.06 82 GLN A N 1
ATOM 652 C CA . GLN A 1 82 ? 13.350 3.628 -11.882 1.00 96.06 82 GLN A CA 1
ATOM 653 C C . GLN A 1 82 ? 12.151 4.151 -12.687 1.00 96.06 82 GLN A C 1
ATOM 655 O O . GLN A 1 82 ? 11.624 5.225 -12.391 1.00 96.06 82 GLN A O 1
ATOM 660 N N . LEU A 1 83 ? 11.699 3.410 -13.705 1.00 97.38 83 LEU A N 1
ATOM 661 C CA . LEU A 1 83 ? 10.487 3.754 -14.452 1.00 97.38 83 LEU A CA 1
ATOM 662 C C . LEU A 1 83 ? 9.261 3.718 -13.540 1.00 97.38 83 LEU A C 1
ATOM 664 O O . LEU A 1 83 ? 8.476 4.662 -13.547 1.00 97.38 83 LEU A O 1
ATOM 668 N N . CYS A 1 84 ? 9.120 2.670 -12.728 1.00 98.50 84 CYS A N 1
ATOM 669 C CA . CYS A 1 84 ? 8.017 2.536 -11.785 1.00 98.50 84 CYS A CA 1
ATOM 670 C C . CYS A 1 84 ? 7.966 3.712 -10.806 1.00 98.50 84 CYS A C 1
ATOM 672 O O . CYS A 1 84 ? 6.908 4.308 -10.633 1.00 98.50 84 CYS A O 1
ATOM 674 N N . GLU A 1 85 ? 9.105 4.105 -10.234 1.00 97.81 85 GLU A N 1
ATOM 675 C CA . GLU A 1 85 ? 9.210 5.275 -9.356 1.00 97.81 85 GLU A CA 1
ATOM 676 C C . GLU A 1 85 ? 8.887 6.579 -10.093 1.00 97.81 85 GLU A C 1
ATOM 678 O O . GLU A 1 85 ? 8.182 7.431 -9.553 1.00 97.81 85 GLU A O 1
ATOM 683 N N . SER A 1 86 ? 9.324 6.711 -11.350 1.00 96.75 86 SER A N 1
ATOM 684 C CA . SER A 1 86 ? 9.043 7.888 -12.179 1.00 96.75 86 SER A CA 1
ATOM 685 C C . SER A 1 86 ? 7.546 8.065 -12.449 1.00 96.75 86 SER A C 1
ATOM 687 O O . SER A 1 86 ? 7.070 9.194 -12.457 1.00 96.75 86 SER A O 1
ATOM 689 N N . PHE A 1 87 ? 6.785 6.980 -12.628 1.00 97.69 87 PHE A N 1
ATOM 690 C CA . PHE A 1 87 ? 5.322 7.052 -12.742 1.00 97.69 87 PHE A CA 1
ATOM 691 C C . PHE A 1 87 ? 4.624 7.200 -11.380 1.00 97.69 87 PHE A C 1
ATOM 693 O O . PHE A 1 87 ? 3.624 7.910 -11.281 1.00 97.69 87 PHE A O 1
ATOM 700 N N . LEU A 1 88 ? 5.141 6.554 -10.332 1.00 98.31 88 LEU A N 1
ATOM 701 C CA . LEU A 1 88 ? 4.520 6.505 -9.007 1.00 98.31 88 LEU A CA 1
ATOM 702 C C . LEU A 1 88 ? 4.624 7.835 -8.251 1.00 98.31 88 LEU A C 1
ATOM 704 O O . LEU A 1 88 ? 3.627 8.322 -7.720 1.00 98.31 88 LEU A O 1
ATOM 708 N N . VAL A 1 89 ? 5.810 8.444 -8.205 1.00 97.56 89 VAL A N 1
ATOM 709 C CA . VAL A 1 89 ? 6.065 9.656 -7.407 1.00 97.56 89 VAL A CA 1
ATOM 710 C C . VAL A 1 89 ? 5.136 10.822 -7.785 1.00 97.56 89 VAL A C 1
ATOM 712 O O . VAL A 1 89 ? 4.525 11.390 -6.875 1.00 97.56 89 VAL A O 1
ATOM 715 N N . PRO A 1 90 ? 4.936 11.165 -9.075 1.00 95.75 90 PRO A N 1
ATOM 716 C CA . PRO A 1 90 ? 4.003 12.222 -9.455 1.00 95.75 90 PRO A CA 1
ATOM 717 C C . PRO A 1 90 ? 2.558 11.935 -9.037 1.00 95.75 90 PRO A C 1
ATOM 719 O O . PRO A 1 90 ? 1.852 12.857 -8.638 1.00 95.75 90 PRO A O 1
ATOM 722 N N . GLN A 1 91 ? 2.106 10.677 -9.085 1.00 96.25 91 GLN A N 1
ATOM 723 C CA . GLN A 1 91 ? 0.750 10.327 -8.649 1.00 96.25 91 GLN A CA 1
ATOM 724 C C . GLN A 1 91 ? 0.564 10.541 -7.150 1.00 96.25 91 GLN A C 1
ATOM 726 O O . GLN A 1 91 ? -0.432 11.131 -6.739 1.00 96.25 91 GLN A O 1
ATOM 731 N N . LEU A 1 92 ? 1.551 10.141 -6.342 1.00 97.88 92 LEU A N 1
ATOM 732 C CA . LEU A 1 92 ? 1.539 10.373 -4.897 1.00 97.88 92 LEU A CA 1
ATOM 733 C C . LEU A 1 92 ? 1.458 11.867 -4.570 1.00 97.88 92 LEU A C 1
ATOM 735 O O . LEU A 1 92 ? 0.627 12.278 -3.761 1.00 97.88 92 LEU A O 1
ATOM 739 N N . GLN A 1 93 ? 2.291 12.677 -5.226 1.00 97.06 93 G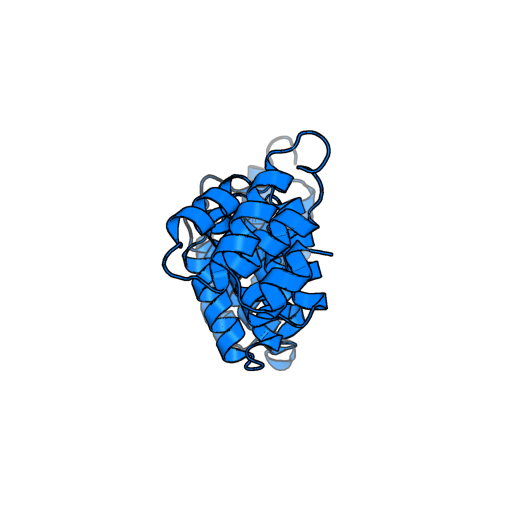LN A N 1
ATOM 740 C CA . GLN A 1 93 ? 2.357 14.121 -4.997 1.00 97.06 93 GLN A CA 1
ATOM 741 C C . GLN A 1 93 ? 1.084 14.842 -5.456 1.00 97.06 93 GLN A C 1
ATOM 743 O O . GLN A 1 93 ? 0.587 15.722 -4.755 1.00 97.06 93 GLN A O 1
ATOM 748 N N . ASN A 1 94 ? 0.518 14.443 -6.596 1.00 95.88 94 ASN A N 1
ATOM 749 C CA . ASN A 1 94 ? -0.715 15.027 -7.128 1.00 95.88 94 ASN A CA 1
ATOM 750 C C . ASN A 1 94 ? -1.986 14.464 -6.470 1.00 95.88 94 ASN A C 1
ATOM 752 O O . ASN A 1 94 ? -3.075 14.986 -6.699 1.00 95.88 94 ASN A O 1
ATOM 756 N N . GLY A 1 95 ? -1.860 13.400 -5.672 1.00 95.12 95 GLY A N 1
ATOM 757 C CA . GLY A 1 95 ? -2.982 12.725 -5.025 1.00 95.12 95 GLY A CA 1
ATOM 758 C C . GLY A 1 95 ? -3.855 11.912 -5.986 1.00 95.12 95 GLY A C 1
ATOM 759 O O . GLY A 1 95 ? -5.008 11.613 -5.656 1.00 95.12 95 GLY A O 1
ATOM 760 N N . ASP A 1 96 ? -3.321 11.565 -7.160 1.00 95.56 96 ASP A N 1
ATOM 761 C CA . ASP A 1 96 ? -4.008 10.783 -8.183 1.00 95.56 96 ASP A CA 1
ATOM 762 C C . ASP A 1 96 ? -3.989 9.293 -7.821 1.00 95.56 96 ASP A C 1
ATOM 764 O O . ASP A 1 96 ? -2.946 8.710 -7.533 1.00 95.56 96 ASP A O 1
ATOM 768 N N . MET A 1 97 ? -5.168 8.674 -7.831 1.00 96.00 97 MET A N 1
ATOM 769 C CA . MET A 1 97 ? -5.338 7.252 -7.527 1.00 96.00 97 MET A CA 1
ATOM 770 C C . MET A 1 97 ? -5.400 6.384 -8.793 1.00 96.00 97 MET A C 1
ATOM 772 O O . MET A 1 97 ? -5.532 5.161 -8.689 1.00 96.00 97 MET A O 1
ATOM 776 N N . TYR A 1 98 ? -5.335 6.977 -9.989 1.00 96.56 98 TYR A N 1
ATOM 777 C CA . TYR A 1 98 ? -5.299 6.246 -11.251 1.00 96.56 98 TYR A CA 1
ATOM 778 C C . TYR A 1 98 ? -4.046 5.370 -11.326 1.00 96.56 98 TYR A C 1
ATOM 780 O O . TYR A 1 98 ? -2.937 5.877 -11.275 1.00 96.56 98 TYR A O 1
ATOM 788 N N . CYS A 1 99 ? -4.217 4.050 -11.459 1.00 97.12 99 CYS A N 1
ATOM 789 C CA . CYS A 1 99 ? -3.126 3.064 -11.532 1.00 97.12 99 CYS A CA 1
ATOM 790 C C . CYS A 1 99 ? -2.230 2.941 -10.278 1.00 97.12 99 CYS A C 1
ATOM 792 O O . CYS A 1 99 ? -1.305 2.129 -10.279 1.00 97.12 99 CYS A O 1
ATOM 794 N N . ILE A 1 100 ? -2.513 3.669 -9.191 1.00 97.88 100 ILE A N 1
ATOM 795 C CA . ILE A 1 100 ? -1.652 3.703 -7.999 1.00 97.88 100 ILE A CA 1
ATOM 796 C C . ILE A 1 100 ? -1.482 2.327 -7.338 1.00 97.88 100 ILE A C 1
ATOM 798 O O . ILE A 1 100 ? -0.402 1.991 -6.862 1.00 97.88 100 ILE A O 1
ATOM 802 N N . TRP A 1 101 ? -2.538 1.505 -7.337 1.00 98.19 101 TRP A N 1
ATOM 803 C CA . TRP A 1 101 ? -2.510 0.154 -6.772 1.00 98.19 101 TRP A CA 1
ATOM 804 C C . TRP A 1 101 ? -1.546 -0.750 -7.536 1.00 98.19 101 TRP A C 1
ATOM 806 O O . TRP A 1 101 ? -0.705 -1.406 -6.924 1.00 98.19 101 TRP A O 1
ATOM 816 N N . ASP A 1 102 ? -1.647 -0.745 -8.865 1.00 98.44 102 ASP A N 1
ATOM 817 C CA . ASP A 1 102 ? -0.781 -1.535 -9.735 1.00 98.44 102 ASP A CA 1
ATOM 818 C C . ASP A 1 102 ? 0.670 -1.056 -9.630 1.00 98.44 102 ASP A C 1
ATOM 820 O O . ASP A 1 102 ? 1.578 -1.873 -9.491 1.00 98.44 102 ASP A O 1
ATOM 824 N N . LEU A 1 103 ? 0.898 0.263 -9.621 1.00 98.62 103 LEU A N 1
ATOM 825 C CA . LEU A 1 103 ? 2.238 0.831 -9.471 1.00 98.62 103 LEU A CA 1
ATOM 826 C C . LEU A 1 103 ? 2.871 0.496 -8.121 1.00 98.62 103 LEU A C 1
ATOM 828 O O . LEU A 1 103 ? 4.024 0.085 -8.105 1.00 98.62 103 LEU A O 1
ATOM 832 N N . ILE A 1 104 ? 2.152 0.626 -7.000 1.00 98.75 104 ILE A N 1
ATOM 833 C CA . ILE A 1 104 ? 2.688 0.279 -5.671 1.00 98.75 104 ILE A CA 1
ATOM 834 C C . ILE A 1 104 ? 2.979 -1.221 -5.579 1.00 98.75 104 ILE A C 1
ATOM 836 O O . ILE A 1 104 ? 4.011 -1.609 -5.032 1.00 98.75 104 ILE A O 1
ATOM 840 N N . PHE A 1 105 ? 2.115 -2.067 -6.146 1.00 98.62 105 PHE A N 1
ATOM 841 C CA . PHE A 1 105 ? 2.331 -3.512 -6.180 1.00 98.62 105 PHE A CA 1
ATOM 842 C C . PHE A 1 105 ? 3.549 -3.902 -7.029 1.00 98.62 105 PHE A C 1
ATOM 844 O O . PHE A 1 105 ? 4.370 -4.715 -6.615 1.00 98.62 105 PHE A O 1
ATOM 851 N N . ILE A 1 106 ? 3.703 -3.316 -8.217 1.00 98.62 106 ILE A N 1
ATOM 852 C CA . ILE A 1 106 ? 4.865 -3.568 -9.077 1.00 98.62 106 ILE A CA 1
ATOM 853 C C . ILE A 1 106 ? 6.136 -3.024 -8.420 1.00 98.62 106 ILE A C 1
ATOM 855 O O . ILE A 1 106 ? 7.149 -3.727 -8.366 1.00 98.62 106 ILE A O 1
ATOM 859 N N . TRP A 1 107 ? 6.073 -1.805 -7.880 1.00 98.75 107 TRP A N 1
ATOM 860 C CA . TRP A 1 107 ? 7.170 -1.171 -7.161 1.00 98.75 107 TRP A CA 1
ATOM 861 C C . TRP A 1 107 ? 7.638 -2.035 -5.992 1.00 98.75 107 TRP A C 1
ATOM 863 O O . TRP A 1 107 ? 8.838 -2.262 -5.881 1.00 98.75 107 TRP A O 1
ATOM 873 N N . SER A 1 108 ? 6.736 -2.593 -5.175 1.00 98.56 108 SER A N 1
ATOM 874 C CA . SER A 1 108 ? 7.142 -3.404 -4.020 1.00 98.56 108 SER A CA 1
ATOM 875 C C . SER A 1 108 ? 7.946 -4.639 -4.430 1.00 98.56 108 SER A C 1
ATOM 877 O O . SER A 1 108 ? 8.995 -4.926 -3.848 1.00 98.56 108 SER A O 1
ATOM 879 N N . LYS A 1 109 ? 7.510 -5.332 -5.489 1.00 98.31 109 LYS A N 1
ATOM 880 C CA . LYS A 1 109 ? 8.209 -6.504 -6.029 1.00 98.31 109 LYS A CA 1
ATOM 881 C C . LYS A 1 109 ? 9.559 -6.137 -6.637 1.00 98.31 109 LYS A C 1
ATOM 883 O O . LYS A 1 109 ? 10.549 -6.818 -6.371 1.00 98.31 109 LYS A O 1
ATOM 888 N N . LEU A 1 110 ? 9.617 -5.064 -7.426 1.00 98.44 110 LEU A N 1
ATOM 889 C CA . LEU A 1 110 ? 10.865 -4.576 -8.019 1.00 98.44 110 LEU A CA 1
ATOM 890 C C . LEU A 1 110 ? 11.852 -4.112 -6.946 1.00 98.44 110 LEU A C 1
ATOM 892 O O . LEU A 1 110 ? 13.043 -4.414 -7.036 1.00 98.44 110 LEU A O 1
ATOM 896 N N . GLN A 1 111 ? 11.358 -3.434 -5.912 1.00 97.94 111 GLN A N 1
ATOM 897 C CA . GLN A 1 111 ? 12.178 -2.900 -4.839 1.00 97.94 111 GLN A CA 1
ATOM 898 C C . GLN A 1 111 ? 12.835 -4.014 -4.030 1.00 97.94 111 GLN A C 1
ATOM 900 O O . GLN A 1 111 ? 14.045 -3.976 -3.822 1.00 97.94 111 GLN A O 1
ATOM 905 N N . LEU A 1 112 ? 12.083 -5.054 -3.663 1.00 97.69 112 LEU A N 1
ATOM 906 C CA . LEU A 1 112 ? 12.632 -6.210 -2.946 1.00 97.69 112 LEU A CA 1
ATOM 907 C C . LEU A 1 112 ? 13.528 -7.093 -3.813 1.00 97.69 112 LEU A C 1
ATOM 909 O O . LEU A 1 112 ? 14.476 -7.695 -3.311 1.00 97.69 112 LEU A O 1
ATOM 913 N N . LYS A 1 113 ? 13.269 -7.153 -5.123 1.00 97.06 113 LYS A N 1
ATOM 914 C CA . LYS A 1 113 ? 14.175 -7.819 -6.062 1.00 97.06 113 LYS A CA 1
ATOM 915 C C . LYS A 1 113 ? 15.508 -7.072 -6.185 1.00 97.06 113 LYS A C 1
ATOM 917 O O . LYS A 1 113 ? 16.548 -7.713 -6.308 1.00 97.06 113 LYS A O 1
ATOM 922 N N . SER A 1 114 ? 15.476 -5.739 -6.151 1.00 96.12 114 SER A N 1
ATOM 923 C CA . SER A 1 114 ? 16.664 -4.877 -6.184 1.00 96.12 114 SER A CA 1
ATOM 924 C C . SER A 1 114 ? 17.428 -4.897 -4.853 1.00 96.12 114 SER A C 1
ATOM 926 O O . SER A 1 114 ? 18.655 -4.987 -4.836 1.00 96.12 114 SER A O 1
ATOM 928 N N . ASN A 1 115 ? 16.711 -4.867 -3.726 1.00 96.50 115 ASN A N 1
ATOM 929 C CA . ASN A 1 115 ? 17.264 -4.957 -2.379 1.00 96.50 115 ASN A CA 1
ATOM 930 C C . ASN A 1 115 ? 16.354 -5.814 -1.473 1.00 96.50 115 ASN A C 1
ATOM 932 O O . ASN A 1 115 ? 15.293 -5.342 -1.068 1.00 96.50 115 ASN A O 1
ATOM 936 N N . PRO A 1 116 ? 16.773 -7.031 -1.075 1.00 96.31 116 PRO A N 1
ATOM 937 C CA . PRO A 1 116 ? 15.926 -7.961 -0.322 1.00 96.31 116 PRO A CA 1
ATOM 938 C C . PRO A 1 116 ? 15.722 -7.585 1.157 1.00 96.31 116 PRO A C 1
ATOM 940 O O . PRO A 1 116 ? 15.059 -8.318 1.892 1.00 96.31 116 PRO A O 1
ATOM 943 N N . SER A 1 117 ? 16.300 -6.478 1.636 1.00 97.81 117 SER A N 1
ATOM 944 C CA . SER A 1 117 ? 16.130 -6.036 3.021 1.00 97.81 117 SER A CA 1
ATOM 945 C C . SER A 1 117 ? 14.715 -5.512 3.276 1.00 97.81 117 SER A C 1
ATOM 947 O O . SER A 1 117 ? 14.333 -4.442 2.797 1.00 97.81 117 SER A O 1
ATOM 949 N N . LYS A 1 118 ? 13.960 -6.229 4.117 1.00 96.94 118 LYS A N 1
ATOM 950 C CA . LYS A 1 118 ? 12.617 -5.819 4.562 1.00 96.94 118 LYS A CA 1
ATOM 951 C C . LYS A 1 118 ? 12.619 -4.469 5.276 1.00 96.94 118 LYS A C 1
ATOM 953 O O . LYS A 1 118 ? 11.710 -3.678 5.060 1.00 96.94 118 LYS A O 1
ATOM 958 N N . GLN A 1 119 ? 13.646 -4.186 6.081 1.00 96.56 119 GLN A N 1
ATOM 959 C CA . GLN A 1 119 ? 13.752 -2.899 6.771 1.00 96.56 119 GLN A CA 1
ATOM 960 C C . GLN A 1 119 ? 13.887 -1.749 5.769 1.00 96.56 119 GLN A C 1
ATOM 962 O O . GLN A 1 119 ? 13.165 -0.765 5.867 1.00 96.56 119 GLN A O 1
ATOM 967 N N . VAL A 1 120 ? 14.752 -1.904 4.760 1.00 97.62 120 VAL A N 1
ATOM 968 C CA . VAL A 1 120 ? 14.934 -0.878 3.720 1.00 97.62 120 VAL A CA 1
ATOM 969 C C . VAL A 1 120 ? 13.640 -0.673 2.931 1.00 97.62 120 VAL A C 1
ATOM 971 O O . VAL A 1 120 ? 13.266 0.464 2.655 1.00 97.62 120 VAL A O 1
ATOM 974 N N . PHE A 1 121 ? 12.927 -1.757 2.614 1.00 98.38 121 PHE A N 1
ATOM 975 C CA . PHE A 1 121 ? 11.621 -1.682 1.961 1.00 98.38 121 PHE A CA 1
ATOM 976 C C . PHE A 1 121 ? 10.597 -0.885 2.789 1.00 98.38 121 PHE A C 1
ATOM 978 O O . PHE A 1 121 ? 9.911 -0.014 2.250 1.00 98.38 121 PHE A O 1
ATOM 985 N N . VAL A 1 122 ? 10.522 -1.132 4.100 1.00 98.12 122 VAL A N 1
ATOM 986 C CA . VAL A 1 122 ? 9.642 -0.388 5.017 1.00 98.12 122 VAL A CA 1
ATOM 987 C C . VAL A 1 122 ? 10.038 1.088 5.084 1.00 98.12 122 VAL A C 1
ATOM 989 O O . VAL A 1 122 ? 9.172 1.955 4.956 1.00 98.12 122 VAL A O 1
ATOM 992 N N . ASP A 1 123 ? 11.332 1.391 5.203 1.00 98.00 123 ASP A N 1
ATOM 993 C CA . ASP A 1 123 ? 11.827 2.770 5.232 1.00 98.00 123 ASP A CA 1
ATOM 994 C C . ASP A 1 123 ? 11.419 3.532 3.962 1.00 98.00 123 ASP A C 1
ATOM 996 O O . ASP A 1 123 ? 10.992 4.686 4.028 1.00 98.00 123 ASP A O 1
ATOM 1000 N N . GLN A 1 124 ? 11.482 2.882 2.799 1.00 98.25 124 GLN A N 1
ATOM 1001 C CA . GLN A 1 124 ? 11.059 3.481 1.535 1.00 98.25 124 GLN A CA 1
ATOM 1002 C C . GLN A 1 124 ? 9.543 3.630 1.414 1.00 98.25 124 GLN A C 1
ATOM 1004 O O . GLN A 1 124 ? 9.091 4.647 0.888 1.00 98.25 124 GLN A O 1
ATOM 1009 N N . CYS A 1 125 ? 8.753 2.685 1.939 1.00 98.50 125 CYS A N 1
ATOM 1010 C CA . CYS A 1 125 ? 7.303 2.864 2.047 1.00 98.50 125 CYS A CA 1
ATOM 1011 C C . CYS A 1 125 ? 6.984 4.147 2.826 1.00 98.50 125 CYS A C 1
ATOM 1013 O O . CYS A 1 125 ? 6.175 4.954 2.373 1.00 98.50 125 CYS A O 1
ATOM 1015 N N . TYR A 1 126 ? 7.672 4.391 3.946 1.00 97.94 126 TYR A N 1
ATOM 1016 C CA . TYR A 1 126 ? 7.506 5.623 4.718 1.00 97.94 126 TYR A CA 1
ATOM 1017 C C . TYR A 1 126 ? 7.951 6.880 3.959 1.00 97.94 126 TYR A C 1
ATOM 1019 O O . TYR A 1 126 ? 7.276 7.906 4.051 1.00 97.94 126 TYR A O 1
ATOM 1027 N N . GLN A 1 127 ? 9.036 6.824 3.175 1.00 97.81 127 GLN A N 1
ATOM 1028 C CA . GLN A 1 127 ? 9.431 7.962 2.331 1.00 97.81 127 GLN A CA 1
ATOM 1029 C C . GLN A 1 127 ? 8.366 8.297 1.280 1.00 97.81 127 GLN A C 1
ATOM 1031 O O . GLN A 1 127 ? 8.038 9.469 1.097 1.00 97.81 127 GLN A O 1
ATOM 1036 N N . LEU A 1 128 ? 7.793 7.284 0.623 1.00 98.31 128 LEU A N 1
ATOM 1037 C CA . LEU A 1 128 ? 6.733 7.478 -0.368 1.00 98.31 128 LEU A CA 1
ATOM 1038 C C . LEU A 1 128 ? 5.423 7.960 0.272 1.00 98.31 128 LEU A C 1
ATOM 1040 O O . LEU A 1 128 ? 4.781 8.871 -0.246 1.00 98.31 128 LEU A O 1
ATOM 1044 N N . LEU A 1 129 ? 5.054 7.420 1.435 1.00 97.69 129 LEU A N 1
ATOM 1045 C CA . LEU A 1 129 ? 3.899 7.894 2.202 1.00 97.69 129 LEU A CA 1
ATOM 1046 C C . LEU A 1 129 ? 4.049 9.360 2.626 1.00 97.69 129 LEU A C 1
ATOM 1048 O O . LEU A 1 129 ? 3.072 10.101 2.616 1.00 97.69 129 LEU A O 1
ATOM 1052 N N . ARG A 1 130 ? 5.267 9.807 2.956 1.00 96.31 130 ARG A N 1
ATOM 1053 C CA . ARG A 1 130 ? 5.534 11.188 3.385 1.00 96.31 130 ARG A CA 1
ATOM 1054 C C . ARG A 1 130 ? 5.314 12.226 2.281 1.00 96.31 130 ARG A C 1
ATOM 1056 O O . ARG A 1 130 ? 4.994 13.370 2.594 1.00 96.31 130 ARG A O 1
ATOM 1063 N N . ILE A 1 131 ? 5.513 11.855 1.016 1.00 96.88 131 ILE A N 1
ATOM 1064 C CA . ILE A 1 131 ? 5.280 12.750 -0.130 1.00 96.88 131 ILE A CA 1
ATOM 1065 C C . ILE A 1 131 ? 3.850 12.664 -0.673 1.00 96.88 131 ILE A C 1
ATOM 1067 O O . ILE A 1 131 ? 3.492 13.442 -1.556 1.00 96.88 131 ILE A O 1
ATOM 1071 N N . ALA A 1 132 ? 3.050 11.715 -0.185 1.00 96.62 132 ALA A N 1
ATOM 1072 C CA . ALA A 1 132 ? 1.694 11.517 -0.657 1.00 96.62 132 ALA A CA 1
ATOM 1073 C C . ALA A 1 132 ? 0.748 12.590 -0.112 1.00 96.62 132 ALA A C 1
ATOM 1075 O O . ALA A 1 132 ? 0.713 12.861 1.087 1.00 96.62 132 ALA A O 1
ATOM 1076 N N . THR A 1 133 ? -0.067 13.168 -0.992 1.00 94.88 133 THR A N 1
ATOM 1077 C CA . THR A 1 133 ? -1.070 14.180 -0.617 1.00 94.88 133 THR A CA 1
ATOM 1078 C C . THR A 1 133 ? -2.464 13.589 -0.415 1.00 94.88 133 THR A C 1
ATOM 1080 O O . THR A 1 133 ? -3.301 14.192 0.254 1.00 94.88 133 THR A O 1
ATOM 1083 N N . ASN A 1 134 ? -2.714 12.383 -0.934 1.00 94.50 134 ASN A N 1
ATOM 1084 C CA . ASN A 1 134 ? -3.972 11.662 -0.765 1.00 94.50 134 ASN A CA 1
ATOM 1085 C C . ASN A 1 134 ? -3.810 10.500 0.222 1.00 94.50 134 ASN A C 1
ATOM 1087 O O . ASN A 1 134 ? -3.223 9.466 -0.095 1.00 94.50 134 ASN A O 1
ATOM 1091 N N . VAL A 1 135 ? -4.395 10.645 1.411 1.00 94.94 135 VAL A N 1
ATOM 1092 C CA . VAL A 1 135 ? -4.302 9.660 2.502 1.00 94.94 135 VAL A CA 1
ATOM 1093 C C . VAL A 1 135 ? -4.841 8.271 2.126 1.00 94.94 135 VAL A C 1
ATOM 1095 O O . VAL A 1 135 ? -4.442 7.282 2.730 1.00 94.94 135 VAL A O 1
ATOM 1098 N N . ARG A 1 136 ? -5.698 8.138 1.101 1.00 95.25 136 ARG A N 1
ATOM 1099 C CA . ARG A 1 136 ? -6.211 6.827 0.648 1.00 95.25 136 ARG A CA 1
ATOM 1100 C C . ARG A 1 136 ? -5.106 5.886 0.181 1.00 95.25 136 ARG A C 1
ATOM 1102 O O . ARG A 1 136 ? -5.310 4.674 0.158 1.00 95.25 136 ARG A O 1
ATOM 1109 N N . VAL A 1 137 ? -3.936 6.421 -0.162 1.00 97.06 137 VAL A N 1
ATOM 1110 C CA . VAL A 1 137 ? -2.797 5.615 -0.592 1.00 97.06 137 VAL A CA 1
ATOM 1111 C C . VAL A 1 137 ? -2.239 4.709 0.508 1.00 97.06 137 VAL A C 1
ATOM 1113 O O . VAL A 1 137 ? -1.568 3.725 0.195 1.00 97.06 137 VAL A O 1
ATOM 1116 N N . ILE A 1 138 ? -2.551 4.970 1.785 1.00 97.81 138 ILE A N 1
ATOM 1117 C CA . ILE A 1 138 ? -2.116 4.093 2.878 1.00 97.81 138 ILE A CA 1
ATOM 1118 C C . ILE A 1 138 ? -2.574 2.646 2.658 1.00 97.81 138 ILE A C 1
ATOM 1120 O O . ILE A 1 138 ? -1.840 1.733 3.008 1.00 97.81 138 ILE A O 1
ATOM 1124 N N . PHE A 1 139 ? -3.732 2.408 2.028 1.00 98.19 139 PHE A N 1
ATOM 1125 C CA . PHE A 1 139 ? -4.263 1.053 1.846 1.00 98.19 139 PHE A CA 1
ATOM 1126 C C . PHE A 1 139 ? -3.438 0.186 0.884 1.00 98.19 139 PHE A C 1
ATOM 1128 O O . PHE A 1 139 ? -3.091 -0.931 1.278 1.00 98.19 139 PHE A O 1
ATOM 1135 N N . PRO A 1 140 ? -3.072 0.644 -0.333 1.00 98.31 140 PRO A N 1
ATOM 1136 C CA . PRO A 1 140 ? -2.145 -0.113 -1.167 1.00 98.31 140 PRO A CA 1
ATOM 1137 C C . PRO A 1 140 ? -0.786 -0.343 -0.489 1.00 98.31 140 PRO A C 1
ATOM 1139 O O . PRO A 1 140 ? -0.261 -1.453 -0.570 1.00 98.31 140 PRO A O 1
ATOM 1142 N N . PHE A 1 141 ? -0.247 0.642 0.244 1.00 98.62 141 PHE A N 1
ATOM 1143 C CA . PHE A 1 141 ? 0.996 0.458 1.008 1.00 98.62 141 PHE A CA 1
ATOM 1144 C C . PHE A 1 141 ? 0.856 -0.593 2.110 1.00 98.62 141 PHE A C 1
ATOM 1146 O O . PHE A 1 141 ? 1.680 -1.493 2.213 1.00 98.62 141 PHE A O 1
ATOM 1153 N N . MET A 1 142 ? -0.213 -0.534 2.900 1.00 98.31 142 MET A N 1
ATOM 1154 C CA . MET A 1 142 ? -0.503 -1.531 3.928 1.00 98.31 142 MET A CA 1
ATOM 1155 C C . MET A 1 142 ? -0.648 -2.931 3.329 1.00 98.31 142 MET A C 1
ATOM 1157 O O . MET A 1 142 ? -0.167 -3.903 3.908 1.00 98.31 142 MET A O 1
ATOM 1161 N N . LYS A 1 143 ? -1.273 -3.048 2.150 1.00 97.88 143 LYS A N 1
ATOM 1162 C CA . LYS A 1 143 ? -1.400 -4.326 1.448 1.00 97.88 143 LYS A CA 1
ATOM 1163 C C . LYS A 1 143 ? -0.028 -4.912 1.109 1.00 97.88 143 LYS A C 1
ATOM 1165 O O . LYS A 1 143 ? 0.232 -6.051 1.488 1.00 97.88 143 LYS A O 1
ATOM 1170 N N . VAL A 1 144 ? 0.855 -4.141 0.469 1.00 98.50 144 VAL A N 1
ATOM 1171 C CA . VAL A 1 144 ? 2.200 -4.640 0.136 1.00 98.50 144 VAL A CA 1
ATOM 1172 C C . VAL A 1 144 ? 3.058 -4.859 1.384 1.00 98.50 144 VAL A C 1
ATOM 1174 O O . VAL A 1 144 ? 3.761 -5.854 1.461 1.00 98.50 144 VAL A O 1
ATOM 1177 N N . ILE A 1 145 ? 2.956 -4.018 2.416 1.00 98.38 145 ILE A N 1
ATOM 1178 C CA . ILE A 1 145 ? 3.694 -4.215 3.672 1.00 98.38 145 ILE A CA 1
ATOM 1179 C C . ILE A 1 145 ? 3.308 -5.540 4.332 1.00 98.38 145 ILE A C 1
ATOM 1181 O O . ILE A 1 145 ? 4.192 -6.312 4.697 1.00 98.38 145 ILE A O 1
ATOM 1185 N N . LYS A 1 146 ? 2.011 -5.850 4.441 1.00 96.00 146 LYS A N 1
ATOM 1186 C CA . LYS A 1 146 ? 1.563 -7.139 4.992 1.00 96.00 146 LYS A CA 1
ATOM 1187 C C . LYS A 1 146 ? 2.056 -8.316 4.156 1.00 96.00 146 LYS A C 1
ATOM 1189 O O . LYS A 1 146 ? 2.524 -9.299 4.722 1.00 96.00 146 LYS A O 1
ATOM 1194 N N . ASP A 1 147 ? 1.963 -8.206 2.833 1.00 96.69 147 ASP A N 1
ATOM 1195 C CA . ASP A 1 147 ? 2.329 -9.293 1.926 1.00 96.69 147 ASP A CA 1
ATOM 1196 C C . ASP A 1 147 ? 3.845 -9.567 1.921 1.00 96.69 147 ASP A C 1
ATOM 1198 O O . ASP A 1 147 ? 4.254 -10.726 1.874 1.00 96.69 147 ASP A O 1
ATOM 1202 N N . GLU A 1 148 ? 4.686 -8.529 1.995 1.00 96.75 148 GLU A N 1
ATOM 1203 C CA . GLU A 1 148 ? 6.143 -8.686 1.895 1.00 96.75 148 GLU A CA 1
ATOM 1204 C C . GLU A 1 148 ? 6.855 -8.840 3.251 1.00 96.75 148 GLU A C 1
ATOM 1206 O O . GLU A 1 148 ? 7.873 -9.534 3.355 1.00 96.75 148 GLU A O 1
ATOM 1211 N N . VAL A 1 149 ? 6.363 -8.183 4.307 1.00 95.88 149 VAL A N 1
ATOM 1212 C CA . VAL A 1 149 ? 7.038 -8.164 5.616 1.00 95.88 149 VAL A CA 1
ATOM 1213 C C . VAL A 1 149 ? 6.629 -9.367 6.472 1.00 95.88 149 VAL A C 1
ATOM 1215 O O . VAL A 1 149 ? 7.475 -9.896 7.197 1.00 95.88 149 VAL A O 1
ATOM 1218 N N . GLY A 1 150 ? 5.417 -9.901 6.293 1.00 89.94 150 GLY A N 1
ATOM 1219 C CA . GLY A 1 150 ? 4.886 -11.028 7.066 1.00 89.94 150 GLY A CA 1
ATOM 1220 C C . GLY A 1 150 ? 4.241 -10.569 8.375 1.00 89.94 150 GLY A C 1
ATOM 1221 O O . GLY A 1 150 ? 3.587 -9.528 8.397 1.00 89.94 150 GLY A O 1
ATOM 1222 N N . GLU A 1 151 ? 4.436 -11.328 9.458 1.00 84.88 151 GLU A N 1
ATOM 1223 C CA . GLU A 1 151 ? 3.807 -11.075 10.770 1.00 84.88 151 GLU A CA 1
ATOM 1224 C C . GLU A 1 151 ? 4.065 -9.647 11.290 1.00 84.88 151 GLU A C 1
ATOM 1226 O O . GLU A 1 151 ? 3.127 -8.944 11.669 1.00 84.88 151 GLU A O 1
ATOM 1231 N N . ASP A 1 152 ? 5.306 -9.154 11.187 1.00 89.38 152 ASP A N 1
ATOM 1232 C CA . ASP A 1 152 ? 5.673 -7.793 11.618 1.00 89.38 152 ASP A CA 1
ATOM 1233 C C . ASP A 1 152 ? 4.994 -6.689 10.778 1.00 89.38 152 ASP A C 1
ATOM 1235 O O . ASP A 1 152 ? 4.887 -5.536 11.199 1.00 89.38 152 ASP A O 1
ATOM 1239 N N . GLY A 1 153 ? 4.492 -7.027 9.585 1.00 95.56 153 GLY A N 1
ATOM 1240 C CA . GLY A 1 153 ? 3.808 -6.088 8.698 1.00 95.56 153 GLY A CA 1
ATOM 1241 C C . GLY A 1 153 ? 2.488 -5.574 9.274 1.00 95.56 153 GLY A C 1
ATOM 1242 O O . GLY A 1 153 ? 2.106 -4.433 9.003 1.00 95.56 153 GLY A O 1
ATOM 1243 N N . LEU A 1 154 ? 1.798 -6.373 10.098 1.00 95.56 154 LEU A N 1
ATOM 1244 C CA . LEU A 1 154 ? 0.549 -5.951 10.734 1.00 95.56 154 LEU A CA 1
ATOM 1245 C C . LEU A 1 154 ? 0.777 -4.787 11.701 1.00 95.56 154 LEU A C 1
ATOM 1247 O O . LEU A 1 154 ? 0.018 -3.818 11.676 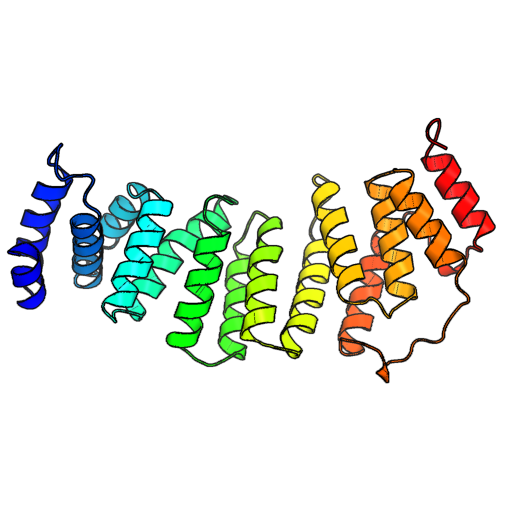1.00 95.56 154 LEU A O 1
ATOM 1251 N N . GLN A 1 155 ? 1.840 -4.863 12.500 1.00 95.44 155 GLN A N 1
ATOM 1252 C CA . GLN A 1 155 ? 2.211 -3.812 13.439 1.00 95.44 155 GLN A CA 1
ATOM 1253 C C . GLN A 1 155 ? 2.437 -2.478 12.717 1.00 95.44 155 GLN A C 1
ATOM 1255 O O . GLN A 1 155 ? 1.826 -1.471 13.072 1.00 95.44 155 GLN A O 1
ATOM 1260 N N . ILE A 1 156 ? 3.225 -2.500 11.641 1.00 97.12 156 ILE A N 1
ATOM 1261 C CA . ILE A 1 156 ? 3.497 -1.323 10.804 1.00 97.12 156 ILE A CA 1
ATOM 1262 C C . ILE A 1 156 ? 2.192 -0.752 10.232 1.00 97.12 156 ILE A C 1
ATOM 1264 O O . ILE A 1 156 ? 1.986 0.458 10.205 1.00 97.12 156 ILE A O 1
ATOM 1268 N N . CYS A 1 157 ? 1.264 -1.609 9.802 1.00 98.19 157 CYS A N 1
ATOM 1269 C CA . CYS A 1 157 ? -0.025 -1.162 9.278 1.00 98.19 157 CYS A CA 1
ATOM 1270 C C . CYS A 1 157 ? -0.898 -0.469 10.335 1.00 98.19 157 CYS A C 1
ATOM 1272 O O . CYS A 1 157 ? -1.597 0.494 10.011 1.00 98.19 157 CYS A O 1
ATOM 1274 N N . VAL A 1 158 ? -0.861 -0.937 11.585 1.00 97.50 158 VAL A N 1
ATOM 1275 C CA . VAL A 1 158 ? -1.546 -0.287 12.711 1.00 97.50 158 VAL A CA 1
ATOM 1276 C C . VAL A 1 158 ? -0.914 1.074 13.018 1.00 97.50 158 VAL A C 1
ATOM 1278 O O . VAL A 1 158 ? -1.643 2.055 13.175 1.00 97.50 158 VAL A O 1
ATOM 1281 N N . GLU A 1 159 ? 0.418 1.167 13.025 1.00 96.81 159 GLU A N 1
ATOM 1282 C CA . GLU A 1 159 ? 1.150 2.431 13.193 1.00 96.81 159 GLU A CA 1
ATOM 1283 C C . GLU A 1 159 ? 0.790 3.440 12.086 1.00 96.81 159 GLU A C 1
ATOM 1285 O O . GLU A 1 159 ? 0.428 4.580 12.386 1.00 96.81 159 GLU A O 1
ATOM 1290 N N . ILE A 1 160 ? 0.767 3.010 10.816 1.00 97.81 160 ILE A N 1
ATOM 1291 C CA . ILE A 1 160 ? 0.342 3.838 9.672 1.00 97.81 160 ILE A CA 1
ATOM 1292 C C . ILE A 1 160 ? -1.088 4.361 9.867 1.00 97.81 160 ILE A C 1
ATOM 1294 O O . ILE A 1 160 ? -1.344 5.543 9.627 1.00 97.81 160 ILE A O 1
ATOM 1298 N N . CYS A 1 161 ? -2.020 3.522 10.331 1.00 97.69 161 CYS A N 1
ATOM 1299 C CA . CYS A 1 161 ? -3.389 3.952 10.628 1.00 97.69 161 CYS A CA 1
ATOM 1300 C C . CYS A 1 161 ? -3.430 5.000 11.751 1.00 97.69 161 CYS A C 1
ATOM 1302 O O . CYS A 1 161 ? -4.130 6.008 11.631 1.00 97.69 161 CYS A O 1
ATOM 1304 N N . GLY A 1 162 ? -2.657 4.791 12.821 1.00 95.88 162 GLY A N 1
ATOM 1305 C CA . GLY A 1 162 ? -2.512 5.751 13.914 1.00 95.88 162 GLY A CA 1
ATOM 1306 C C . GLY A 1 162 ? -1.962 7.098 13.434 1.00 95.88 162 GLY A C 1
ATOM 1307 O O . GLY A 1 162 ? -2.512 8.143 13.780 1.00 95.88 162 GLY A O 1
ATOM 1308 N N . CYS A 1 163 ? -0.933 7.094 12.583 1.00 95.00 163 CYS A N 1
ATOM 1309 C CA . CYS A 1 163 ? -0.404 8.304 11.951 1.00 95.00 163 CYS A CA 1
ATOM 1310 C C . CYS A 1 163 ? -1.445 8.989 11.057 1.00 95.00 163 CYS A C 1
ATOM 1312 O O . CYS A 1 163 ? -1.612 10.205 11.135 1.00 95.00 163 CYS A O 1
ATOM 1314 N N . ALA A 1 164 ? -2.186 8.227 10.249 1.00 95.25 164 ALA A N 1
ATOM 1315 C CA . ALA A 1 164 ? -3.215 8.770 9.367 1.00 95.25 164 ALA A CA 1
ATOM 1316 C C . ALA A 1 164 ? -4.349 9.462 10.146 1.00 95.25 164 ALA A C 1
ATOM 1318 O O . ALA A 1 164 ? -4.812 10.522 9.730 1.00 95.25 164 ALA A O 1
ATOM 1319 N N . LEU A 1 165 ? -4.758 8.929 11.305 1.00 94.06 165 LEU A N 1
ATOM 1320 C CA . LEU A 1 165 ? -5.759 9.564 12.178 1.00 94.06 165 LEU A CA 1
ATOM 1321 C C . LEU A 1 165 ? -5.289 10.877 12.818 1.00 94.06 165 LEU A C 1
ATOM 1323 O O . LEU A 1 165 ? -6.126 11.670 13.254 1.00 94.06 165 LEU A O 1
ATOM 1327 N N . GLN A 1 166 ? -3.976 11.106 12.900 1.00 91.31 166 GLN A N 1
ATOM 1328 C CA . GLN A 1 166 ? -3.407 12.358 13.405 1.00 91.31 166 GLN A CA 1
ATOM 1329 C C . GLN A 1 166 ? -3.359 13.464 12.344 1.00 91.31 166 GLN A C 1
ATOM 1331 O O . GLN A 1 166 ? -3.169 14.629 12.701 1.00 91.31 166 GLN A O 1
ATOM 1336 N N . LEU A 1 167 ? -3.550 13.127 11.064 1.00 88.69 167 LEU A N 1
ATOM 1337 C CA . LEU A 1 167 ? -3.716 14.110 9.996 1.00 88.69 167 LEU A CA 1
ATOM 1338 C C . LEU A 1 167 ? -5.065 14.832 10.142 1.00 88.69 167 LEU A C 1
ATOM 1340 O O . LEU A 1 167 ? -6.021 14.296 10.711 1.00 88.69 167 LEU A O 1
ATOM 1344 N N . ASP A 1 168 ? -5.164 16.056 9.617 1.00 77.31 168 ASP A N 1
ATOM 1345 C CA . ASP A 1 168 ? -6.419 16.811 9.648 1.00 77.31 168 ASP A CA 1
ATOM 1346 C C . ASP A 1 168 ? -7.420 16.259 8.619 1.00 77.31 168 ASP A C 1
ATOM 1348 O O . ASP A 1 168 ? -7.535 16.743 7.499 1.00 77.31 168 ASP A O 1
ATOM 1352 N N . LEU A 1 169 ? -8.136 15.200 9.005 1.00 78.69 169 LEU A N 1
ATOM 1353 C CA . LEU A 1 169 ? -9.158 14.535 8.188 1.00 78.69 169 LEU A CA 1
ATOM 1354 C C . LEU A 1 169 ? -10.567 15.116 8.401 1.00 78.69 169 LEU A C 1
ATOM 1356 O O . LEU A 1 169 ? -11.559 14.415 8.196 1.00 78.69 169 LEU A O 1
ATOM 1360 N N . ARG A 1 170 ? -10.694 16.373 8.855 1.00 71.06 170 ARG A N 1
ATOM 1361 C CA . ARG A 1 170 ? -12.006 17.004 9.121 1.00 71.06 170 ARG A CA 1
ATOM 1362 C C . ARG A 1 170 ? -12.924 17.011 7.901 1.00 71.06 170 ARG A C 1
ATOM 1364 O O . ARG A 1 170 ? -14.133 16.876 8.064 1.00 71.06 170 ARG A O 1
ATOM 1371 N N . GLU A 1 171 ? -12.354 17.142 6.708 1.00 76.38 171 GLU A N 1
ATOM 1372 C CA . GLU A 1 171 ? -13.106 17.220 5.451 1.00 76.38 171 GLU A CA 1
ATOM 1373 C C . GLU A 1 171 ? -13.370 15.849 4.797 1.00 76.38 171 GLU A C 1
ATOM 1375 O O . GLU A 1 171 ? -14.106 15.784 3.816 1.00 76.38 171 GLU A O 1
ATOM 1380 N N . ASP A 1 172 ? -12.851 14.739 5.349 1.00 89.56 172 ASP A N 1
ATOM 1381 C CA . ASP A 1 172 ? -13.113 13.379 4.840 1.00 89.56 172 ASP A CA 1
ATOM 1382 C C . ASP A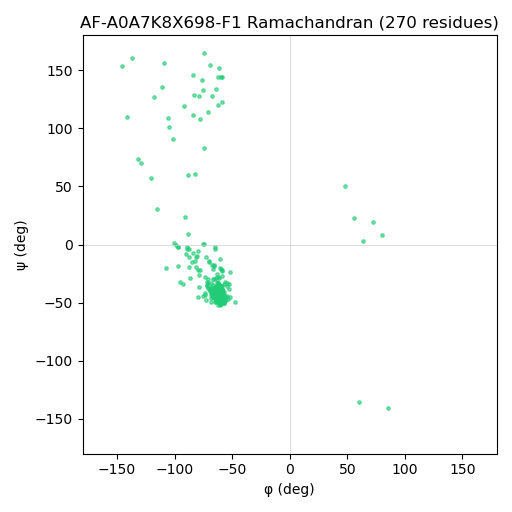 1 172 ? -13.521 12.402 5.971 1.00 89.56 172 ASP A C 1
ATOM 1384 O O . ASP A 1 172 ? -12.749 11.522 6.379 1.00 89.56 172 ASP A O 1
ATOM 1388 N N . PRO A 1 173 ? -14.761 12.517 6.497 1.00 91.44 173 PRO A N 1
ATOM 1389 C CA . PRO A 1 173 ? -15.272 11.609 7.526 1.00 91.44 173 PRO A CA 1
ATOM 1390 C C . PRO A 1 173 ? -15.381 10.157 7.038 1.00 91.44 173 PRO A C 1
ATOM 1392 O O . PRO A 1 173 ? -15.286 9.233 7.847 1.00 91.44 173 PRO A O 1
ATOM 1395 N N . SER A 1 174 ? -15.535 9.944 5.726 1.00 93.19 174 SER A N 1
ATOM 1396 C CA . SER A 1 174 ? -15.609 8.603 5.132 1.00 93.19 174 SER A CA 1
ATOM 1397 C C . SER A 1 174 ? -14.263 7.892 5.232 1.00 93.19 174 SER A C 1
ATOM 1399 O O . SER A 1 174 ? -14.194 6.745 5.674 1.00 93.19 174 SER A O 1
ATOM 1401 N N . MET A 1 175 ? -13.178 8.588 4.891 1.00 94.62 175 MET A N 1
ATOM 1402 C CA . MET A 1 175 ? -11.825 8.069 5.054 1.00 94.62 175 MET A CA 1
ATOM 1403 C C . MET A 1 175 ? -11.496 7.810 6.523 1.00 94.62 175 MET A C 1
ATOM 1405 O O . MET A 1 175 ? -10.979 6.746 6.861 1.00 94.62 175 MET A O 1
ATOM 1409 N N . LYS A 1 176 ? -11.832 8.752 7.411 1.00 94.81 176 LYS A N 1
ATOM 1410 C CA . LYS A 1 176 ? -11.604 8.581 8.849 1.00 94.81 176 LYS A CA 1
ATOM 1411 C C . LYS A 1 176 ? -12.339 7.348 9.393 1.00 94.81 176 LYS A C 1
ATOM 1413 O O . LYS A 1 176 ? -11.750 6.569 10.140 1.00 94.81 176 LYS A O 1
ATOM 1418 N N . SER A 1 177 ? -13.585 7.127 8.964 1.00 95.94 177 SER A N 1
ATOM 1419 C CA . SER A 1 177 ? -14.355 5.924 9.303 1.00 95.94 177 SER A CA 1
ATOM 1420 C C . SER A 1 177 ? -13.671 4.649 8.802 1.00 95.94 177 SER A C 1
ATOM 1422 O O . SER A 1 177 ? -13.519 3.685 9.553 1.00 95.94 177 SER A O 1
ATOM 1424 N N . LEU A 1 178 ? -13.184 4.652 7.557 1.00 97.25 178 LEU A N 1
ATOM 1425 C CA . LEU A 1 178 ? -12.485 3.506 6.979 1.00 97.25 178 LEU A CA 1
ATOM 1426 C C . LEU A 1 178 ? -11.204 3.154 7.751 1.00 97.25 178 LEU A C 1
ATOM 1428 O O . LEU A 1 178 ? -10.917 1.971 7.940 1.00 97.25 178 LEU A O 1
ATOM 1432 N N . ILE A 1 179 ? -10.465 4.148 8.253 1.00 97.75 179 ILE A N 1
ATOM 1433 C CA . ILE A 1 179 ? -9.286 3.908 9.097 1.00 97.75 179 ILE A CA 1
ATOM 1434 C C . ILE A 1 179 ? -9.692 3.237 1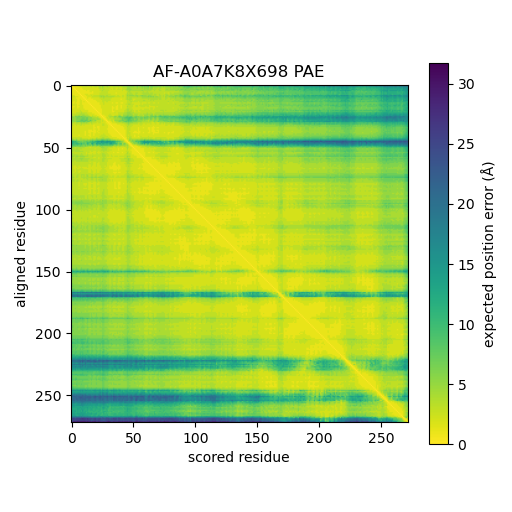0.416 1.00 97.75 179 ILE A C 1
ATOM 1436 O O . ILE A 1 179 ? -9.104 2.219 10.774 1.00 97.75 179 ILE A O 1
ATOM 1440 N N . TYR A 1 180 ? -10.734 3.721 11.104 1.00 97.50 180 TYR A N 1
ATOM 1441 C CA . TYR A 1 180 ? -11.232 3.064 12.323 1.00 97.50 180 TYR A CA 1
ATOM 1442 C C . TYR A 1 180 ? -11.700 1.626 12.065 1.00 97.50 180 TYR A C 1
ATOM 1444 O O . TYR A 1 180 ? -11.365 0.726 12.834 1.00 97.50 180 TYR A O 1
ATOM 1452 N N . LYS A 1 181 ? -12.419 1.382 10.960 1.00 98.00 181 LYS A N 1
ATOM 1453 C CA . LYS A 1 181 ? -12.827 0.028 10.539 1.00 98.00 181 LYS A CA 1
ATOM 1454 C C . LYS A 1 181 ? -11.615 -0.874 10.305 1.00 98.00 181 LYS A C 1
ATOM 1456 O O . LYS A 1 181 ? -11.621 -2.036 10.698 1.00 98.00 181 LYS A O 1
ATOM 1461 N N . THR A 1 182 ? -10.563 -0.325 9.705 1.00 98.19 182 THR A N 1
ATOM 1462 C CA . THR A 1 182 ? -9.319 -1.052 9.428 1.00 98.19 182 THR A CA 1
ATOM 1463 C C . THR A 1 182 ? -8.571 -1.411 10.714 1.00 98.19 182 THR A C 1
ATOM 1465 O O . THR A 1 182 ? -8.140 -2.550 10.864 1.00 98.19 182 THR A O 1
ATOM 1468 N N . ILE A 1 183 ? -8.482 -0.486 11.674 1.00 97.88 183 ILE A N 1
ATOM 1469 C CA . ILE A 1 183 ? -7.881 -0.746 12.993 1.00 97.88 183 ILE A CA 1
ATOM 1470 C C . ILE A 1 183 ? -8.664 -1.832 13.739 1.00 97.88 183 ILE A C 1
ATOM 1472 O O . ILE A 1 183 ? -8.064 -2.793 14.216 1.00 97.88 183 ILE A O 1
ATOM 1476 N N . ALA A 1 184 ? -9.997 -1.724 13.785 1.00 97.19 184 ALA A N 1
ATOM 1477 C CA . ALA A 1 184 ? -10.856 -2.727 14.416 1.00 97.19 184 ALA A CA 1
ATOM 1478 C C . ALA A 1 184 ? -10.685 -4.119 13.782 1.00 97.19 184 ALA A C 1
ATOM 1480 O O . ALA A 1 184 ? -10.657 -5.126 14.482 1.00 97.19 184 ALA A O 1
ATOM 1481 N N . HIS A 1 185 ? -10.510 -4.178 12.459 1.00 96.62 185 HIS A N 1
ATOM 1482 C CA . HIS A 1 185 ? -10.230 -5.425 11.750 1.00 96.62 185 HIS A CA 1
ATOM 1483 C C . HIS A 1 185 ? -8.857 -6.027 12.103 1.00 96.62 185 HIS A C 1
ATOM 1485 O O . HIS A 1 185 ? -8.719 -7.247 12.142 1.00 96.62 185 HIS A O 1
ATOM 1491 N N . PHE A 1 186 ? -7.839 -5.201 12.353 1.00 95.50 186 PHE A N 1
ATOM 1492 C CA . PHE A 1 186 ? -6.495 -5.669 12.715 1.00 95.50 186 PHE A CA 1
ATOM 1493 C C . PHE A 1 186 ? -6.353 -6.099 14.172 1.00 95.50 186 PHE A C 1
ATOM 1495 O O . PHE A 1 186 ? -5.503 -6.941 14.470 1.00 95.50 186 PHE A O 1
ATOM 1502 N N . LEU A 1 187 ? -7.183 -5.547 15.057 1.00 94.94 187 LEU A N 1
ATOM 1503 C CA . LEU A 1 187 ? -7.130 -5.772 16.499 1.00 94.94 187 LEU A CA 1
ATOM 1504 C C . LEU A 1 187 ? -8.456 -6.367 17.016 1.00 94.94 187 LEU A C 1
ATOM 1506 O O . LEU A 1 187 ? -9.086 -5.787 17.900 1.00 94.94 187 LEU A O 1
ATOM 1510 N N . PRO A 1 188 ? -8.905 -7.527 16.489 1.00 93.25 188 PRO A N 1
ATOM 1511 C CA . PRO A 1 188 ? -10.221 -8.088 16.805 1.00 93.25 188 PRO A CA 1
ATOM 1512 C C . PRO A 1 188 ? -10.341 -8.628 18.238 1.00 93.25 188 PRO A C 1
ATOM 1514 O O . PRO A 1 188 ? -11.450 -8.874 18.698 1.00 93.25 188 PRO A O 1
ATOM 1517 N N . ASN A 1 189 ? -9.221 -8.823 18.938 1.00 91.44 189 ASN A N 1
ATOM 1518 C CA . ASN A 1 189 ? -9.198 -9.340 20.310 1.00 91.44 189 ASN A CA 1
ATOM 1519 C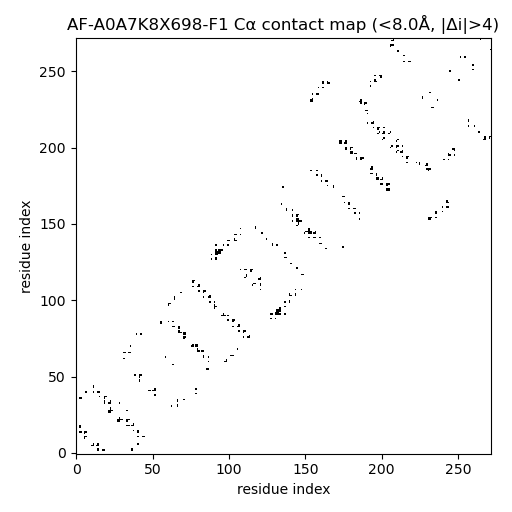 C . ASN A 1 189 ? -9.056 -8.224 21.361 1.00 91.44 189 ASN A C 1
ATOM 1521 O O . ASN A 1 189 ? -8.996 -8.512 22.552 1.00 91.44 189 ASN A O 1
ATOM 1525 N N . ASP A 1 190 ? -8.965 -6.957 20.943 1.00 93.25 190 ASP A N 1
ATOM 1526 C CA . ASP A 1 190 ? -8.813 -5.824 21.856 1.00 93.25 190 ASP A CA 1
ATOM 1527 C C . ASP A 1 190 ? -10.151 -5.103 22.035 1.00 93.25 190 ASP A C 1
ATOM 1529 O O . ASP A 1 190 ? -10.508 -4.200 21.275 1.00 93.25 190 ASP A O 1
ATOM 1533 N N . LEU A 1 191 ? -10.918 -5.526 23.044 1.00 92.44 191 LEU A N 1
ATOM 1534 C CA . LEU A 1 191 ? -12.265 -5.011 23.292 1.00 92.44 191 LEU A CA 1
ATOM 1535 C C . LEU A 1 191 ? -12.289 -3.491 23.527 1.00 92.44 191 LEU A C 1
ATOM 1537 O O . LEU A 1 191 ? -13.224 -2.823 23.079 1.00 92.44 191 LEU A O 1
ATOM 1541 N N . GLU A 1 192 ? -11.271 -2.928 24.187 1.00 92.50 192 GLU A N 1
ATOM 1542 C CA . GLU A 1 192 ? -11.166 -1.481 24.416 1.00 92.50 192 GLU A CA 1
ATOM 1543 C C . GLU A 1 192 ? -11.028 -0.738 23.080 1.00 92.50 192 GLU A C 1
ATOM 1545 O O . GLU A 1 192 ? -11.793 0.188 22.795 1.00 92.50 192 GLU A O 1
ATOM 1550 N N . ILE A 1 193 ? -10.109 -1.187 22.219 1.00 94.19 193 ILE A N 1
ATOM 1551 C CA . ILE A 1 193 ? -9.916 -0.605 20.886 1.00 94.19 193 ILE A CA 1
ATOM 1552 C C . ILE A 1 193 ? -11.166 -0.773 20.023 1.00 94.19 193 ILE A C 1
ATOM 1554 O O . ILE A 1 193 ? -11.578 0.187 19.366 1.00 94.19 193 ILE A O 1
ATOM 1558 N N . LEU A 1 194 ? -11.792 -1.953 20.033 1.00 95.25 194 LEU A N 1
ATOM 1559 C CA . LEU A 1 194 ? -13.013 -2.218 19.273 1.00 95.25 194 LEU A CA 1
ATOM 1560 C C . LEU A 1 194 ? -14.145 -1.274 19.675 1.00 95.25 194 LEU A C 1
ATOM 1562 O O . LEU A 1 194 ? -14.788 -0.678 18.811 1.00 95.25 194 LEU A O 1
ATOM 1566 N N . ARG A 1 195 ? -14.364 -1.093 20.980 1.00 93.88 195 ARG A N 1
ATOM 1567 C CA . ARG A 1 195 ? -15.380 -0.186 21.527 1.00 93.88 195 ARG A CA 1
ATOM 1568 C C . ARG A 1 195 ? -15.129 1.268 21.116 1.00 93.88 195 ARG A C 1
ATOM 1570 O O . ARG A 1 195 ? -16.046 1.927 20.618 1.00 93.88 195 ARG A O 1
ATOM 1577 N N . ILE A 1 196 ? -13.889 1.748 21.241 1.00 94.44 196 ILE A N 1
ATOM 1578 C CA . ILE A 1 196 ? -13.510 3.112 20.836 1.00 94.44 196 ILE A CA 1
ATOM 1579 C C . ILE A 1 196 ? -13.687 3.307 19.322 1.00 94.44 196 ILE A C 1
ATOM 1581 O O . ILE A 1 196 ? -14.237 4.326 18.887 1.00 94.44 196 ILE A O 1
ATOM 1585 N N . CYS A 1 197 ? -13.258 2.338 18.506 1.00 96.50 197 CYS A N 1
ATOM 1586 C CA . CYS A 1 197 ? -13.424 2.392 17.054 1.00 96.50 197 CYS A CA 1
ATOM 1587 C C . CYS A 1 197 ? -14.906 2.392 16.667 1.00 96.50 197 CYS A C 1
ATOM 1589 O O . CYS A 1 197 ? -15.309 3.212 15.847 1.00 96.50 197 CYS A O 1
ATOM 1591 N N . ALA A 1 198 ? -15.732 1.541 17.282 1.00 96.12 198 ALA A N 1
ATOM 1592 C CA . ALA A 1 198 ? -17.165 1.473 17.009 1.00 96.12 198 ALA A CA 1
ATOM 1593 C C . ALA A 1 198 ? -17.882 2.794 17.321 1.00 96.12 198 ALA A C 1
ATOM 1595 O O . ALA A 1 198 ? -18.648 3.277 16.487 1.00 96.12 198 ALA A O 1
ATOM 1596 N N . LEU A 1 199 ? -17.591 3.423 18.468 1.00 94.75 199 LEU A N 1
ATOM 1597 C CA . LEU A 1 199 ? -18.126 4.754 18.780 1.00 94.75 199 LEU A CA 1
ATOM 1598 C C . LEU A 1 199 ? -17.663 5.803 17.771 1.00 94.75 199 LEU A C 1
ATOM 1600 O O . LEU A 1 199 ? -18.472 6.595 17.291 1.00 94.75 199 LEU A O 1
ATOM 1604 N N . SER A 1 200 ? -16.378 5.790 17.419 1.00 95.06 200 SER A N 1
ATOM 1605 C CA . SER A 1 200 ? -15.818 6.736 16.451 1.00 95.06 200 SER A CA 1
ATOM 1606 C C . SER A 1 200 ? -16.482 6.600 15.077 1.00 95.06 200 SER A C 1
ATOM 1608 O O . SER A 1 200 ? -16.857 7.602 14.472 1.00 95.06 200 SER A O 1
ATOM 1610 N N . ILE A 1 201 ? -16.694 5.367 14.607 1.00 95.94 201 ILE A N 1
ATOM 1611 C CA . ILE A 1 201 ? -17.419 5.065 13.363 1.00 95.94 201 ILE A CA 1
ATOM 1612 C C . ILE A 1 201 ? -18.868 5.547 13.461 1.00 95.94 201 ILE A C 1
ATOM 1614 O O . ILE A 1 201 ? -19.345 6.226 12.555 1.00 95.94 201 ILE A O 1
ATOM 1618 N N . PHE A 1 202 ? -19.560 5.258 14.565 1.00 95.06 202 PHE A N 1
ATOM 1619 C CA . PHE A 1 202 ? -20.932 5.714 14.782 1.00 95.06 202 PHE A CA 1
ATOM 1620 C C . PHE A 1 202 ? -21.050 7.245 14.737 1.00 95.06 202 PHE A C 1
ATOM 1622 O O . PHE A 1 202 ? -21.948 7.771 14.079 1.00 95.06 202 PHE A O 1
ATOM 1629 N N . PHE A 1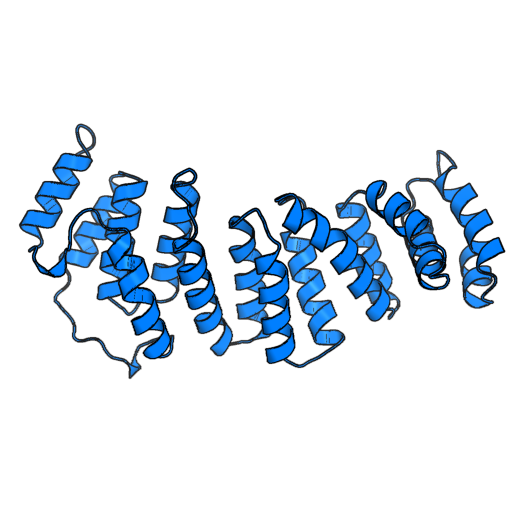 203 ? -20.131 7.982 15.367 1.00 92.00 203 PHE A N 1
ATOM 1630 C CA . PHE A 1 203 ? -20.151 9.447 15.338 1.00 92.00 203 PHE A CA 1
ATOM 1631 C C . PHE A 1 203 ? -19.966 10.030 13.936 1.00 92.00 203 PHE A C 1
ATOM 1633 O O . PHE A 1 203 ? -20.529 11.092 13.646 1.00 92.00 203 PHE A O 1
ATOM 1640 N N . LEU A 1 204 ? -19.199 9.339 13.088 1.00 92.88 204 LEU A N 1
ATOM 1641 C CA . LEU A 1 204 ? -18.938 9.730 11.705 1.00 92.88 204 LEU A CA 1
ATOM 1642 C C . LEU A 1 204 ? -20.096 9.358 10.767 1.00 92.88 204 LEU A C 1
ATOM 1644 O O . LEU A 1 204 ? -20.498 10.185 9.954 1.00 92.88 204 LEU A O 1
ATOM 1648 N N . GLU A 1 205 ? -20.642 8.143 10.876 1.00 93.94 205 GLU A N 1
ATOM 1649 C CA . GLU A 1 205 ? -21.616 7.601 9.913 1.00 93.94 205 GLU A CA 1
ATOM 1650 C C . GLU A 1 205 ? -23.078 7.804 10.332 1.00 93.94 205 GLU A C 1
ATOM 1652 O O . GLU A 1 205 ? -23.944 7.991 9.477 1.00 93.94 205 GLU A O 1
ATOM 1657 N N . ARG A 1 206 ? -23.369 7.786 11.640 1.00 92.06 206 ARG A N 1
ATOM 1658 C CA . ARG A 1 206 ? -24.714 7.943 12.230 1.00 92.06 206 ARG A CA 1
ATOM 1659 C C . ARG A 1 206 ? -25.771 7.054 11.564 1.00 92.06 206 ARG A C 1
ATOM 1661 O O . ARG A 1 206 ? -26.841 7.514 11.151 1.00 92.06 206 ARG A O 1
ATOM 1668 N N . THR A 1 207 ? -25.445 5.770 11.441 1.00 93.44 207 THR A N 1
ATOM 1669 C CA . THR A 1 207 ? -26.315 4.730 10.875 1.00 93.44 207 THR A CA 1
ATOM 1670 C C . THR A 1 207 ? -26.803 3.770 11.960 1.00 93.44 207 THR A C 1
ATOM 1672 O O . THR A 1 207 ? -26.144 3.591 12.983 1.00 93.44 207 THR A O 1
ATOM 1675 N N . LEU A 1 208 ? -27.937 3.103 11.720 1.00 93.31 208 LEU A N 1
ATOM 1676 C CA . LEU A 1 208 ? -28.423 2.037 12.606 1.00 93.31 208 LEU A CA 1
ATOM 1677 C C . LEU A 1 208 ? -27.423 0.875 12.712 1.00 93.31 208 LEU A C 1
ATOM 1679 O O . LEU A 1 208 ? -27.214 0.344 13.794 1.00 93.31 208 LEU A O 1
ATOM 1683 N N . GLU A 1 209 ? -26.751 0.522 11.616 1.00 94.88 209 GLU A N 1
ATOM 1684 C CA . GLU A 1 209 ? -25.738 -0.542 11.591 1.00 94.88 209 GLU A CA 1
ATOM 1685 C C . GLU A 1 209 ? -24.537 -0.236 12.502 1.00 94.88 209 GLU A C 1
ATOM 1687 O O . GLU A 1 209 ? -24.138 -1.068 13.324 1.00 94.88 209 GLU A O 1
ATOM 1692 N N . SER A 1 210 ? -23.990 0.983 12.414 1.00 95.00 210 SER A N 1
ATOM 1693 C CA . SER A 1 210 ? -22.895 1.405 13.298 1.00 95.00 210 SER A CA 1
ATOM 1694 C C . SER A 1 210 ? -23.345 1.469 14.761 1.00 95.00 210 SER A C 1
ATOM 1696 O O . SER A 1 210 ? -22.597 1.054 15.646 1.00 95.00 210 SER A O 1
ATOM 1698 N N . TYR A 1 211 ? -24.591 1.881 15.026 1.00 94.62 211 TYR A N 1
ATOM 1699 C CA . TYR A 1 211 ? -25.168 1.834 16.369 1.00 94.62 211 TYR A CA 1
ATOM 1700 C C . TYR A 1 211 ? -25.310 0.406 16.911 1.00 94.62 211 TYR A C 1
ATOM 1702 O O . TYR A 1 211 ? -24.921 0.159 18.050 1.00 94.62 211 TYR A O 1
ATOM 1710 N N . TYR A 1 212 ? -25.808 -0.551 16.123 1.00 95.12 212 TYR A N 1
ATOM 1711 C CA . TYR A 1 212 ? -25.916 -1.944 16.571 1.00 95.12 212 TYR A CA 1
ATOM 1712 C C . TYR A 1 212 ? -24.552 -2.558 16.886 1.00 95.12 212 TYR A C 1
ATOM 1714 O O . TYR A 1 212 ? -24.434 -3.340 17.828 1.00 95.12 212 TYR A O 1
ATOM 1722 N N . THR A 1 213 ? -23.509 -2.154 16.159 1.00 95.88 213 THR A N 1
ATOM 1723 C CA . THR A 1 213 ? -22.128 -2.550 16.468 1.00 95.88 213 THR A CA 1
ATOM 1724 C C . THR A 1 213 ? -21.682 -2.007 17.829 1.00 95.88 213 THR A C 1
ATOM 1726 O O . THR A 1 213 ? -21.160 -2.763 18.650 1.00 95.88 213 THR A O 1
ATOM 1729 N N . VAL A 1 214 ? -21.941 -0.722 18.113 1.00 94.56 214 VAL A N 1
ATOM 1730 C CA . VAL A 1 214 ? -21.693 -0.121 19.438 1.00 94.56 214 VAL A CA 1
ATOM 1731 C C . VAL A 1 214 ? -22.483 -0.861 20.518 1.00 94.56 214 VAL A C 1
ATOM 1733 O O . VAL A 1 214 ? -21.919 -1.254 21.536 1.00 94.56 214 VAL A O 1
ATOM 1736 N N . GLU A 1 215 ? -23.779 -1.085 20.299 1.00 93.69 215 GLU A N 1
ATOM 1737 C CA . GLU A 1 215 ? -24.641 -1.758 21.265 1.00 93.69 215 GLU A CA 1
ATOM 1738 C C . GLU A 1 215 ? -24.145 -3.169 21.594 1.00 93.69 215 GLU A C 1
ATOM 1740 O O . GLU A 1 215 ? -24.134 -3.555 22.763 1.00 93.69 215 GLU A O 1
ATOM 1745 N N . HIS A 1 216 ? -23.723 -3.929 20.587 1.00 94.06 216 HIS A N 1
ATOM 1746 C CA . HIS A 1 216 ? -23.188 -5.268 20.782 1.00 94.06 216 HIS A CA 1
ATOM 1747 C C . HIS A 1 216 ? -21.914 -5.247 21.641 1.00 94.06 216 HIS A C 1
ATOM 1749 O O . HIS A 1 216 ? -21.860 -5.919 22.670 1.00 94.06 216 HIS A O 1
ATOM 1755 N N . LEU A 1 217 ? -20.929 -4.419 21.278 1.00 93.94 217 LEU A N 1
ATOM 1756 C CA . LEU A 1 217 ? -19.619 -4.378 21.943 1.00 93.94 217 LEU A CA 1
ATOM 1757 C C . LEU A 1 217 ? -19.674 -3.836 23.379 1.00 93.94 217 LEU A C 1
ATOM 1759 O O . LEU A 1 217 ? -18.908 -4.274 24.238 1.00 93.94 217 LEU A O 1
ATOM 1763 N N . TYR A 1 218 ? -20.572 -2.892 23.667 1.00 91.00 218 TYR A N 1
ATOM 1764 C CA . TYR A 1 218 ? -20.731 -2.330 25.014 1.00 91.00 218 TYR A CA 1
ATOM 1765 C C . TYR A 1 218 ? -21.635 -3.161 25.936 1.00 91.00 218 TYR A C 1
ATOM 1767 O O . TYR A 1 218 ? -21.712 -2.871 27.128 1.00 91.00 218 TYR A O 1
ATOM 1775 N N . LYS A 1 219 ? -22.304 -4.197 25.413 1.00 90.19 219 LYS A N 1
ATOM 1776 C CA . LYS A 1 219 ? -22.991 -5.217 26.224 1.00 90.19 219 LYS A CA 1
ATOM 1777 C C . LYS A 1 219 ? -22.075 -6.370 26.634 1.00 90.19 219 LYS A C 1
ATOM 1779 O O . LYS A 1 219 ? -22.424 -7.091 27.568 1.00 90.19 219 LYS A O 1
ATOM 1784 N N . CYS A 1 220 ? -20.946 -6.564 25.949 1.00 88.06 220 CYS A N 1
ATOM 1785 C CA . CYS A 1 220 ? -19.934 -7.532 26.365 1.00 88.06 220 CYS A CA 1
ATOM 1786 C C . CYS A 1 220 ? -19.431 -7.192 27.772 1.00 88.06 220 CYS A C 1
ATOM 1788 O O . CYS A 1 220 ? -19.314 -6.012 28.108 1.00 88.06 220 CYS A O 1
ATOM 1790 N N . ALA A 1 221 ? -19.137 -8.213 28.578 1.00 86.19 221 ALA A N 1
ATOM 1791 C CA . ALA A 1 221 ? -18.505 -8.012 29.877 1.00 86.19 221 ALA A CA 1
ATOM 1792 C C . ALA A 1 221 ? -17.129 -7.361 29.694 1.00 86.19 221 ALA A C 1
ATOM 1794 O O . ALA A 1 221 ? -16.493 -7.530 28.654 1.00 86.19 221 ALA A O 1
ATOM 1795 N N . ASP A 1 222 ? -16.685 -6.604 30.693 1.00 82.06 222 ASP A N 1
ATOM 1796 C CA . ASP A 1 222 ? -15.326 -6.078 30.676 1.00 82.06 222 ASP A CA 1
ATOM 1797 C C . ASP A 1 222 ? -14.340 -7.238 30.824 1.00 82.06 222 ASP A C 1
ATOM 1799 O O . ASP A 1 222 ? -14.458 -8.064 31.731 1.00 82.06 222 ASP A O 1
ATOM 1803 N N . GLU A 1 223 ? -13.388 -7.300 29.901 1.00 77.44 223 GLU A N 1
ATOM 1804 C CA . GLU A 1 223 ? -12.326 -8.297 29.878 1.00 77.44 223 GLU A CA 1
ATOM 1805 C C . GLU A 1 223 ? -11.000 -7.601 30.183 1.00 77.44 223 GLU A C 1
ATOM 1807 O O . GLU A 1 223 ? -10.713 -6.524 29.650 1.00 77.44 223 GLU A O 1
ATOM 1812 N N . GLU A 1 224 ? -10.183 -8.205 31.049 1.00 78.94 224 GLU A N 1
ATOM 1813 C CA . GLU A 1 224 ? -8.809 -7.746 31.229 1.00 78.94 224 GLU A CA 1
ATOM 1814 C C . GLU A 1 224 ? -8.038 -7.950 29.924 1.00 78.94 224 GLU A C 1
ATOM 1816 O O . GLU A 1 224 ? -8.101 -9.011 29.297 1.00 78.94 224 GLU A O 1
ATOM 1821 N N . TYR A 1 225 ? -7.296 -6.922 29.514 1.00 81.62 225 TYR A N 1
ATOM 1822 C CA . TYR A 1 225 ? -6.469 -7.000 28.321 1.00 81.62 225 TYR A CA 1
ATOM 1823 C C . TYR A 1 225 ? -5.442 -8.136 28.446 1.00 81.62 225 TYR A C 1
ATOM 1825 O O . TYR A 1 225 ? -4.616 -8.149 29.361 1.00 81.62 225 TYR A O 1
ATOM 1833 N N . ASN A 1 226 ? -5.471 -9.065 27.490 1.00 82.56 226 ASN A N 1
ATOM 1834 C CA . ASN A 1 226 ? -4.547 -10.189 27.419 1.00 82.56 226 ASN A CA 1
ATOM 1835 C C . ASN A 1 226 ? -3.500 -9.963 26.321 1.00 82.56 226 ASN A C 1
ATOM 1837 O O . ASN A 1 226 ? -3.757 -10.213 25.143 1.00 82.56 226 ASN A O 1
ATOM 1841 N N . GLU A 1 227 ? -2.295 -9.555 26.720 1.00 80.88 227 GLU A N 1
ATOM 1842 C CA . GLU A 1 227 ? -1.162 -9.341 25.808 1.00 80.88 227 GLU A CA 1
ATOM 1843 C C . GLU A 1 227 ? -0.845 -10.577 24.952 1.00 80.88 227 GLU A C 1
ATOM 1845 O O . GLU A 1 227 ? -0.539 -10.441 23.771 1.00 80.88 227 GLU A O 1
ATOM 1850 N N . CYS A 1 228 ? -0.991 -11.789 25.498 1.00 80.44 228 CYS A N 1
ATOM 1851 C CA . CYS A 1 228 ? -0.707 -13.028 24.770 1.00 80.44 228 CYS A CA 1
ATOM 1852 C C . CYS A 1 228 ? -1.687 -13.300 23.617 1.00 80.44 228 CYS A C 1
ATOM 1854 O O . CYS A 1 228 ? -1.392 -14.124 22.755 1.00 80.44 228 CYS A O 1
ATOM 1856 N N . ALA A 1 229 ? -2.855 -12.650 23.609 1.00 81.06 229 ALA A N 1
ATOM 1857 C CA . ALA A 1 229 ? -3.855 -12.764 22.548 1.00 81.06 229 ALA A CA 1
ATOM 1858 C C . ALA A 1 229 ? -3.764 -11.626 21.511 1.00 81.06 229 ALA A C 1
ATOM 1860 O O . ALA A 1 229 ? -4.534 -11.613 20.543 1.00 81.06 229 ALA A O 1
ATOM 1861 N N . SER A 1 230 ? -2.852 -10.668 21.717 1.00 85.06 230 SER A N 1
ATOM 1862 C CA . SER A 1 230 ? -2.666 -9.518 20.837 1.00 85.06 230 SER A CA 1
ATOM 1863 C C . SER A 1 230 ? -1.920 -9.901 19.562 1.00 85.06 230 SER A C 1
ATOM 1865 O O . SER A 1 230 ? -0.966 -10.676 19.574 1.00 85.06 230 SER A O 1
ATOM 1867 N N . SER A 1 231 ? -2.340 -9.303 18.451 1.00 86.88 231 SER A N 1
ATOM 1868 C CA . SER A 1 231 ? -1.692 -9.426 17.145 1.00 86.88 231 SER A CA 1
ATOM 1869 C C . SER A 1 231 ? -0.574 -8.394 16.928 1.00 86.88 231 SER A C 1
ATOM 1871 O O . SER A 1 231 ? 0.101 -8.425 15.902 1.00 86.88 231 SER A O 1
ATOM 1873 N N . VAL A 1 232 ? -0.368 -7.476 17.881 1.00 92.56 232 VAL A N 1
ATOM 1874 C CA . VAL A 1 232 ? 0.683 -6.445 17.854 1.00 92.56 232 VAL A CA 1
ATOM 1875 C C . VAL A 1 232 ? 1.355 -6.293 19.217 1.00 92.56 232 VAL A C 1
ATOM 1877 O O . VAL A 1 232 ? 0.785 -6.640 20.254 1.00 92.56 232 VAL A O 1
ATOM 1880 N N . GLN A 1 233 ? 2.555 -5.713 19.234 1.00 91.62 233 GLN A N 1
ATOM 1881 C CA . GLN A 1 233 ? 3.265 -5.411 20.477 1.00 91.62 233 GLN A CA 1
ATOM 1882 C C . GLN A 1 233 ? 2.497 -4.407 21.353 1.00 91.62 233 GLN A C 1
ATOM 1884 O O . GLN A 1 233 ? 1.942 -3.421 20.859 1.00 91.62 233 GLN A O 1
ATOM 1889 N N . ASN A 1 234 ? 2.569 -4.587 22.677 1.00 92.56 234 ASN A N 1
ATOM 1890 C CA . ASN A 1 234 ? 1.951 -3.690 23.663 1.00 92.56 234 ASN A CA 1
ATOM 1891 C C . ASN A 1 234 ? 2.320 -2.216 23.484 1.00 92.56 234 ASN A C 1
ATOM 1893 O O . ASN A 1 234 ? 1.496 -1.335 23.727 1.00 92.56 234 ASN A O 1
ATOM 1897 N N . ARG A 1 235 ? 3.548 -1.935 23.039 1.00 94.19 235 ARG A N 1
ATOM 1898 C CA . ARG A 1 235 ? 3.992 -0.569 22.755 1.00 94.19 235 ARG A CA 1
ATOM 1899 C C . ARG A 1 235 ? 3.102 0.112 21.709 1.00 94.19 235 ARG A C 1
ATOM 1901 O O . ARG A 1 235 ? 2.710 1.255 21.909 1.00 94.19 235 ARG A O 1
ATOM 1908 N N . VAL A 1 236 ? 2.749 -0.591 20.635 1.00 94.38 236 VAL A N 1
ATOM 1909 C CA . VAL A 1 236 ? 1.925 -0.039 19.546 1.00 94.38 236 VAL A CA 1
ATOM 1910 C C . VAL A 1 236 ? 0.511 0.231 20.023 1.00 94.38 236 VAL A C 1
ATOM 1912 O O . VAL A 1 236 ? -0.034 1.299 19.763 1.00 94.38 236 VAL A O 1
ATOM 1915 N N . ARG A 1 237 ? -0.058 -0.694 20.802 1.00 94.31 237 ARG A N 1
ATOM 1916 C CA . ARG A 1 237 ? -1.340 -0.483 21.485 1.00 94.31 237 ARG A CA 1
ATOM 1917 C C . ARG A 1 237 ? -1.309 0.775 22.360 1.00 94.31 237 ARG A C 1
ATOM 1919 O O . ARG A 1 237 ? -2.221 1.598 22.288 1.00 94.31 237 ARG A O 1
ATOM 1926 N N . PHE A 1 238 ? -0.261 0.927 23.171 1.00 94.50 238 PHE A N 1
ATOM 1927 C CA . PHE A 1 238 ? -0.098 2.056 24.087 1.00 94.50 238 PHE A CA 1
ATOM 1928 C C . PHE A 1 238 ? 0.020 3.397 23.351 1.00 94.50 238 PHE A C 1
ATOM 1930 O O . PHE A 1 238 ? -0.573 4.383 23.779 1.00 94.50 238 PHE A O 1
ATOM 1937 N N . GLU A 1 239 ? 0.740 3.437 22.229 1.00 95.44 239 GLU A N 1
ATOM 1938 C CA . GLU A 1 239 ? 0.843 4.630 21.379 1.00 95.44 239 GLU A CA 1
ATOM 1939 C C . GLU A 1 239 ? -0.478 4.925 20.634 1.00 95.44 239 GLU A C 1
ATOM 1941 O O . GLU A 1 239 ? -0.839 6.089 20.444 1.00 95.44 239 GLU A O 1
ATOM 1946 N N . LEU A 1 240 ? -1.239 3.889 20.261 1.00 96.12 240 LEU A N 1
ATOM 1947 C CA . LEU A 1 240 ? -2.487 4.008 19.505 1.00 96.12 240 LEU A CA 1
ATOM 1948 C C . LEU A 1 240 ? -3.674 4.512 20.340 1.00 96.12 240 LEU A C 1
ATOM 1950 O O . LEU A 1 240 ? -4.436 5.363 19.875 1.00 96.12 240 LEU A O 1
ATOM 1954 N N . LEU A 1 241 ? -3.861 3.999 21.558 1.00 94.19 241 LEU A N 1
ATOM 1955 C CA . LEU A 1 241 ? -5.037 4.299 22.388 1.00 94.19 241 LEU A CA 1
ATOM 1956 C C . LEU A 1 241 ? -5.291 5.807 22.598 1.00 94.19 241 LEU A C 1
ATOM 1958 O O . LEU A 1 241 ? -6.427 6.243 22.383 1.00 94.19 241 LEU A O 1
ATOM 1962 N N . PRO A 1 242 ? -4.287 6.640 22.944 1.00 93.94 242 PRO A N 1
ATOM 1963 C CA . PRO A 1 242 ? -4.480 8.084 23.079 1.00 93.94 242 PRO A CA 1
ATOM 1964 C C . PRO A 1 242 ? -4.961 8.757 21.786 1.00 93.94 242 PRO A C 1
ATOM 1966 O O . PRO A 1 242 ? -5.778 9.680 21.833 1.00 93.94 242 PRO A O 1
ATOM 1969 N N . ILE A 1 243 ? -4.491 8.286 20.624 1.00 94.88 243 ILE A N 1
ATOM 1970 C CA . ILE A 1 243 ? -4.900 8.803 19.310 1.00 94.88 243 ILE A CA 1
ATOM 1971 C C . ILE A 1 243 ? -6.383 8.510 19.076 1.00 94.88 243 ILE A C 1
ATOM 1973 O O . ILE A 1 243 ? -7.133 9.398 18.667 1.00 94.88 243 ILE A O 1
ATOM 1977 N N . LEU A 1 244 ? -6.815 7.280 19.368 1.00 94.00 244 LEU A N 1
ATOM 1978 C CA . LEU A 1 244 ? -8.204 6.861 19.199 1.00 94.00 244 LEU A CA 1
ATOM 1979 C C . LEU A 1 244 ? -9.147 7.648 20.121 1.00 94.00 244 LEU A C 1
ATOM 1981 O O . LEU A 1 244 ? -10.149 8.190 19.650 1.00 94.00 244 LEU A O 1
ATOM 1985 N N . LYS A 1 245 ? -8.794 7.782 21.407 1.00 91.88 245 LYS A N 1
ATOM 1986 C CA . LYS A 1 245 ? -9.611 8.487 22.412 1.00 91.88 245 LYS A CA 1
ATOM 1987 C C . LYS A 1 245 ? -9.808 9.970 22.085 1.00 91.88 245 LYS A C 1
ATOM 1989 O O . LYS A 1 245 ? -10.896 10.498 22.300 1.00 91.88 245 LYS A O 1
ATOM 1994 N N . LYS A 1 246 ? -8.821 10.634 21.465 1.00 88.50 246 LYS A N 1
ATOM 1995 C CA . LYS A 1 246 ? -8.934 12.039 21.017 1.00 88.50 246 LYS A CA 1
ATOM 1996 C C . LYS A 1 246 ? -10.077 12.272 20.014 1.00 88.50 246 LYS A C 1
ATOM 1998 O O . LYS A 1 246 ? -10.529 13.404 19.856 1.00 88.50 246 LYS A O 1
ATOM 2003 N N . GLY A 1 247 ? -10.521 11.231 19.307 1.00 77.44 247 GLY A N 1
ATOM 2004 C CA . GLY A 1 247 ? -11.606 11.313 18.328 1.00 77.44 247 GLY A CA 1
ATOM 2005 C C . GLY A 1 247 ? -13.018 11.278 18.917 1.00 77.44 247 GLY A C 1
ATOM 2006 O O . GLY A 1 247 ? -13.970 11.526 18.178 1.00 77.44 247 GLY A O 1
ATOM 2007 N N . LEU A 1 248 ? -13.169 10.964 20.205 1.00 85.69 248 LEU A N 1
ATOM 2008 C CA . LEU A 1 248 ? -14.470 10.765 20.838 1.00 85.69 248 LEU A CA 1
ATOM 2009 C C . LEU A 1 248 ? -15.093 12.093 21.296 1.00 85.69 248 LEU A C 1
ATOM 2011 O O . LEU A 1 248 ? -14.398 13.004 21.741 1.00 85.69 248 LEU A O 1
ATOM 2015 N N . PHE A 1 249 ? -16.424 12.195 21.224 1.00 78.62 249 PHE A N 1
ATOM 2016 C CA . PHE A 1 249 ? -17.162 13.346 21.769 1.00 78.62 249 PHE A CA 1
ATOM 2017 C C . PHE A 1 249 ? -17.323 13.304 23.290 1.00 78.62 249 PHE A C 1
ATOM 2019 O O . PHE A 1 249 ? -17.556 14.336 23.916 1.00 78.62 249 PHE A O 1
ATOM 2026 N N . PHE A 1 250 ? -17.214 12.118 23.875 1.00 77.81 250 PHE A N 1
ATOM 2027 C CA . PHE A 1 250 ? -17.262 11.884 25.308 1.00 77.81 250 PHE A CA 1
ATOM 2028 C C . PHE A 1 250 ? -16.320 10.741 25.658 1.00 77.81 250 PHE A C 1
ATOM 2030 O O . PHE A 1 250 ? -16.059 9.873 24.825 1.00 77.81 250 PHE A O 1
ATOM 2037 N N . ASP A 1 251 ? -15.827 10.746 26.890 1.00 73.38 251 ASP A N 1
ATOM 2038 C CA . ASP A 1 251 ? -14.967 9.685 27.390 1.00 73.38 251 ASP A CA 1
ATOM 2039 C C . ASP A 1 251 ? -15.824 8.509 27.900 1.00 73.38 251 ASP A C 1
ATOM 2041 O O . ASP A 1 251 ? -16.546 8.669 28.893 1.00 73.38 251 ASP A O 1
ATOM 2045 N N . PRO A 1 252 ? -15.802 7.343 27.225 1.00 72.81 252 PRO A N 1
ATOM 2046 C CA . PRO A 1 252 ? -16.606 6.196 27.613 1.00 72.81 252 PRO A CA 1
ATOM 2047 C C . PRO A 1 252 ? -16.126 5.553 28.919 1.00 72.81 252 PRO A C 1
ATOM 2049 O O . PRO A 1 252 ? -16.891 4.780 29.486 1.00 72.81 252 PRO A O 1
ATOM 2052 N N . GLU A 1 253 ? -14.925 5.870 29.426 1.00 71.81 253 GLU A N 1
ATOM 2053 C CA . GLU A 1 253 ? -14.420 5.311 30.693 1.00 71.81 253 GLU A CA 1
ATOM 2054 C C . GLU A 1 253 ? -15.334 5.621 31.885 1.00 71.81 253 GLU A C 1
ATOM 2056 O O . GLU A 1 253 ? -15.400 4.854 32.844 1.00 71.81 253 GLU A O 1
ATOM 2061 N N . PHE A 1 254 ? -16.089 6.719 31.818 1.00 69.06 254 PHE A N 1
ATOM 2062 C CA . PHE A 1 254 ? -16.965 7.155 32.907 1.00 69.06 254 PHE A CA 1
ATOM 2063 C C . PHE A 1 254 ? -18.438 6.788 32.691 1.00 69.06 254 PHE A C 1
ATOM 2065 O O . PHE A 1 254 ? -19.295 7.201 33.475 1.00 69.06 254 PHE A O 1
ATOM 2072 N N . TRP A 1 255 ? -18.772 6.106 31.591 1.00 70.94 255 TRP A N 1
ATOM 2073 C CA . TRP A 1 255 ? -20.151 5.934 31.139 1.00 70.94 255 TRP A CA 1
ATOM 2074 C C . TRP A 1 255 ? -20.544 4.461 31.131 1.00 70.94 255 TRP A C 1
ATOM 2076 O O . TRP A 1 255 ? -19.915 3.628 30.487 1.00 70.94 255 TRP A O 1
ATOM 2086 N N . ASN A 1 256 ? -21.656 4.138 31.792 1.00 81.19 256 ASN A N 1
ATOM 2087 C CA . ASN A 1 256 ? -22.272 2.824 31.635 1.00 81.19 256 ASN A CA 1
ATOM 2088 C C . ASN A 1 256 ? -23.000 2.716 30.279 1.00 81.19 256 ASN A C 1
ATOM 2090 O O . ASN A 1 256 ? -23.305 3.719 29.625 1.00 81.19 256 ASN A O 1
ATOM 2094 N N . PHE A 1 257 ? -23.339 1.490 29.869 1.00 83.81 257 PHE A N 1
ATOM 2095 C CA . PHE A 1 257 ? -24.038 1.252 28.601 1.00 83.81 257 PHE A CA 1
ATOM 2096 C C . PHE A 1 257 ? -25.341 2.062 28.462 1.00 83.81 257 PHE A C 1
ATOM 2098 O O . PHE A 1 257 ? -25.676 2.497 27.362 1.00 83.81 257 PHE A O 1
ATOM 2105 N N . LEU A 1 258 ? -26.065 2.323 29.559 1.00 86.06 258 LEU A N 1
ATOM 2106 C CA . LEU A 1 258 ? -27.294 3.120 29.518 1.00 86.06 258 LEU A CA 1
ATOM 2107 C C . LEU A 1 258 ? -27.021 4.554 29.039 1.00 86.06 258 LEU A C 1
ATOM 2109 O O . LEU A 1 258 ? -27.744 5.047 28.173 1.00 86.06 258 LEU A O 1
ATOM 2113 N N . MET A 1 259 ? -25.966 5.195 29.549 1.00 86.06 259 MET A N 1
ATOM 2114 C CA . MET A 1 259 ? -25.559 6.535 29.116 1.00 86.06 259 MET A CA 1
ATOM 2115 C C . MET A 1 259 ? -25.115 6.538 27.652 1.00 86.06 259 MET A C 1
ATOM 2117 O O . MET A 1 259 ? -25.531 7.406 26.885 1.00 86.06 259 MET A O 1
ATOM 2121 N N . ILE A 1 260 ? -24.333 5.541 27.233 1.00 86.50 260 ILE A N 1
ATOM 2122 C CA . ILE A 1 260 ? -23.888 5.409 25.837 1.00 86.50 260 ILE A CA 1
ATOM 2123 C C . ILE A 1 260 ? -25.090 5.243 24.906 1.00 86.50 260 ILE A C 1
ATOM 2125 O O . ILE A 1 260 ? -25.205 5.960 23.912 1.00 86.50 260 ILE A O 1
ATOM 2129 N N . LYS A 1 261 ? -26.029 4.357 25.259 1.00 88.00 261 LYS A N 1
ATOM 2130 C CA . LYS A 1 261 ? -27.273 4.138 24.518 1.00 88.00 261 LYS A CA 1
ATOM 2131 C C . LYS A 1 261 ? -28.085 5.423 24.385 1.00 88.00 261 LYS A C 1
ATOM 2133 O O . LYS A 1 261 ? -28.486 5.756 23.276 1.00 88.00 261 LYS A O 1
ATOM 2138 N N . GLN A 1 262 ? -28.314 6.141 25.484 1.00 88.94 262 GLN A N 1
ATOM 2139 C CA . GLN A 1 262 ? -29.076 7.393 25.470 1.00 88.94 262 GLN A CA 1
ATOM 2140 C C . GLN A 1 262 ? -28.443 8.434 24.540 1.00 88.94 262 GLN A C 1
ATOM 2142 O O . GLN A 1 262 ? -29.141 9.022 23.717 1.00 88.94 262 GLN A O 1
ATOM 2147 N N . ASN A 1 263 ? -27.124 8.616 24.617 1.00 87.50 263 ASN A N 1
ATOM 2148 C CA . ASN A 1 263 ? -26.417 9.583 23.779 1.00 87.50 263 ASN A CA 1
ATOM 2149 C C . ASN A 1 263 ? -26.391 9.173 22.302 1.00 87.50 263 ASN A C 1
ATOM 2151 O O . ASN A 1 263 ? -26.596 10.016 21.432 1.00 87.50 263 ASN A O 1
ATOM 2155 N N . CYS A 1 264 ? -26.199 7.887 21.996 1.00 88.44 264 CYS A N 1
ATOM 2156 C CA . CYS A 1 264 ? -26.243 7.412 20.614 1.00 88.44 264 CYS A CA 1
ATOM 2157 C C . CYS A 1 264 ? -27.644 7.566 20.004 1.00 88.44 264 CYS A C 1
ATOM 2159 O O . CYS A 1 264 ? -27.770 8.072 18.892 1.00 88.44 264 CYS A O 1
ATOM 2161 N N . LEU A 1 265 ? -28.705 7.207 20.735 1.00 89.31 265 LEU A N 1
ATOM 2162 C CA . LEU A 1 265 ? -30.083 7.379 20.260 1.00 89.31 265 LEU A CA 1
ATOM 2163 C C . LEU A 1 265 ? -30.430 8.857 20.040 1.00 89.31 265 LEU A C 1
ATOM 2165 O O . LEU A 1 265 ? -31.034 9.197 19.027 1.00 89.31 265 LEU A O 1
ATOM 2169 N N . ALA A 1 266 ? -29.979 9.750 20.928 1.00 88.62 266 ALA A N 1
ATOM 2170 C CA . ALA A 1 266 ? -30.146 11.190 20.739 1.00 88.62 266 ALA A CA 1
ATOM 2171 C C . ALA A 1 266 ? -29.461 11.700 19.454 1.00 88.62 266 ALA A C 1
ATOM 2173 O O . ALA A 1 266 ? -29.988 12.587 18.787 1.00 88.62 266 ALA A O 1
ATOM 2174 N N . LEU A 1 267 ? -28.312 11.125 19.080 1.00 88.00 267 LEU A N 1
ATOM 2175 C CA . LEU A 1 267 ? -27.574 11.479 17.861 1.00 88.00 267 LEU A CA 1
ATOM 2176 C C . LEU A 1 267 ? -28.148 10.852 16.577 1.00 88.00 267 LEU A C 1
ATOM 2178 O O . LEU A 1 267 ? -27.893 11.380 15.491 1.00 88.00 267 LEU A O 1
ATOM 2182 N N . LEU A 1 268 ? -28.906 9.755 16.677 1.00 87.00 268 LEU A N 1
ATOM 2183 C CA . LEU A 1 268 ? -29.615 9.142 15.544 1.00 87.00 268 LEU A CA 1
ATOM 2184 C C . LEU A 1 268 ? -30.840 9.962 15.104 1.00 87.00 268 LEU A C 1
ATOM 2186 O O . LEU A 1 268 ? -31.193 9.936 13.922 1.00 87.00 268 LEU A O 1
ATOM 2190 N N . GLY A 1 269 ? -31.454 10.719 16.021 1.00 81.25 269 GLY A N 1
ATOM 2191 C CA . GLY A 1 269 ? -32.650 11.521 15.740 1.00 81.25 269 GLY A CA 1
ATOM 2192 C C . GLY A 1 269 ? -33.819 10.653 15.262 1.00 81.25 269 GLY A C 1
ATOM 2193 O O . GLY A 1 269 ? -34.042 9.573 15.799 1.00 81.25 269 GLY A O 1
ATOM 2194 N N . ASP A 1 270 ? -34.523 11.083 14.210 1.00 69.31 270 ASP A N 1
ATOM 2195 C CA . ASP A 1 270 ? -35.679 10.368 13.628 1.00 69.31 270 ASP A CA 1
ATOM 2196 C C . ASP A 1 270 ? -35.338 8.998 13.002 1.00 69.31 270 ASP A C 1
ATOM 2198 O O . ASP A 1 270 ? -36.223 8.299 12.513 1.00 69.31 270 ASP A O 1
ATOM 2202 N N . LYS A 1 271 ? -34.054 8.618 12.962 1.00 60.41 271 LYS A N 1
ATOM 2203 C CA . LYS A 1 271 ? -33.593 7.306 12.478 1.00 60.41 271 LYS A CA 1
ATOM 2204 C C . LYS A 1 271 ? -33.535 6.240 13.580 1.00 60.41 271 LYS A C 1
ATOM 2206 O O . LYS A 1 271 ? -33.107 5.128 13.279 1.00 60.41 271 LYS A O 1
ATOM 2211 N N . ALA A 1 272 ? -33.847 6.609 14.824 1.00 54.97 272 ALA A N 1
ATOM 2212 C CA . ALA A 1 272 ? -33.806 5.744 16.003 1.00 54.97 272 ALA A CA 1
ATOM 2213 C C . ALA A 1 272 ? -34.967 4.738 16.057 1.00 54.97 272 ALA A C 1
ATOM 2215 O O . ALA A 1 272 ? -36.081 5.077 15.601 1.00 54.97 272 ALA A O 1
#

Foldseek 3Di:
DVLVVCVVVVVLVVSLVVLVVQCPDPVRVPPLVSLLSNLSSCVVPVVPVVVNLVSLVVQDVVSLLVSLVVCVVVVVLVSSLVSLCSNQQVCQQVVPPVCNLSSLQSNLVSVCVVPVDLVVSLVVLVVSNVNGPHLVSLVSSLVSLCVRVPLVSLLSSLVSLLVSLPPPCVVPLVVVLVSLVVNCVSWVPDLLSQLLSLQLNCVSPVAPVSVVSNLVSLPDDDDDDDQVPGSYHPVSVVSRNVSSQVSHPDRCVVPHSVRVNVVSVVSSPPND

Secondary structure (DSSP, 8-state):
-HHHHHHHTT-HHHHHHHHHHHHTSTTTTT-HHHHHHHHHHHHT-GGGHHHHHHHHHHS-HHHHHHHHHHHHHTT-HHHHHHHHHHHHHHHHHHT--TTHHHHHHHHHHHHHHH---HHHHHHHHHHHHHH-S-GGGHHHHHHHHHHHH-HHHHHHHHHHHHHHHHS--TT-HHHHHHHHHHHHHH-TT-HHHHHHHHHHHHHHH--HHHHHHHHHHHHSPP----GGG-SS-HHHHHHHHHHHHTT-SS-GGG--HHHHHHHHHHHHGGG-

Mean predicted aligned error: 5.31 Å